Protein AF-A0A9J6GBI9-F1 (afdb_monomer_lite)

Structure (mmCIF, N/CA/C/O backbone):
data_AF-A0A9J6GBI9-F1
#
_entry.id   AF-A0A9J6GBI9-F1
#
loop_
_atom_site.group_PDB
_atom_site.id
_atom_site.type_symbol
_atom_site.label_atom_id
_atom_site.label_alt_id
_atom_site.label_comp_id
_atom_site.label_asym_id
_atom_site.label_entity_id
_atom_site.label_seq_id
_atom_site.pdbx_PDB_ins_code
_atom_site.Cartn_x
_atom_site.Cartn_y
_atom_site.Cartn_z
_atom_site.occupancy
_atom_site.B_iso_or_equiv
_atom_site.auth_seq_id
_atom_site.auth_comp_id
_atom_site.auth_asym_id
_atom_site.auth_atom_id
_atom_site.pdbx_PDB_model_num
ATOM 1 N N . MET A 1 1 ? -0.791 -6.393 19.436 1.00 61.66 1 MET A N 1
ATOM 2 C CA . MET A 1 1 ? 0.212 -6.356 18.342 1.00 61.66 1 MET A CA 1
ATOM 3 C C . MET A 1 1 ? -0.168 -7.239 17.155 1.00 61.66 1 MET A C 1
ATOM 5 O O . MET A 1 1 ? 0.114 -6.850 16.030 1.00 61.66 1 MET A O 1
ATOM 9 N N . GLU A 1 2 ? -0.838 -8.378 17.359 1.00 87.62 2 GLU A N 1
ATOM 10 C CA . GLU A 1 2 ? -1.181 -9.314 16.270 1.00 87.62 2 GLU A CA 1
ATOM 11 C C . GLU A 1 2 ? -2.128 -8.738 15.201 1.00 87.62 2 GLU A C 1
ATOM 13 O O . GLU A 1 2 ? -1.912 -8.984 14.018 1.00 87.62 2 GLU A O 1
ATOM 18 N N . LEU A 1 3 ? -3.114 -7.911 15.580 1.00 91.50 3 LEU A N 1
ATOM 19 C CA . LEU A 1 3 ? -4.039 -7.258 14.635 1.00 91.50 3 LEU A CA 1
ATOM 20 C C . LEU A 1 3 ? -3.307 -6.375 13.613 1.00 91.50 3 LEU A C 1
ATOM 22 O O . LEU A 1 3 ? -3.498 -6.518 12.407 1.00 91.50 3 LEU A O 1
ATOM 26 N N . VAL A 1 4 ? -2.430 -5.491 14.095 1.00 92.00 4 VAL A N 1
ATOM 27 C CA . VAL A 1 4 ? -1.646 -4.582 13.243 1.00 92.00 4 VAL A CA 1
ATOM 28 C C . VAL A 1 4 ? -0.649 -5.367 12.389 1.00 92.00 4 VAL A C 1
ATOM 30 O O . VAL A 1 4 ? -0.467 -5.056 11.215 1.00 92.00 4 VAL A O 1
ATOM 33 N N . TYR A 1 5 ? -0.052 -6.428 12.942 1.00 92.88 5 TYR A N 1
ATOM 34 C CA . TYR A 1 5 ? 0.807 -7.327 12.173 1.00 92.88 5 TYR A CA 1
ATOM 35 C C . TYR A 1 5 ? 0.040 -8.003 11.027 1.00 92.88 5 TYR A C 1
ATOM 37 O O . TYR A 1 5 ? 0.500 -7.970 9.887 1.00 92.88 5 TYR A O 1
ATOM 45 N N . LYS A 1 6 ? -1.149 -8.558 11.297 1.00 94.44 6 LYS A N 1
ATOM 46 C CA . LYS A 1 6 ? -2.004 -9.176 10.272 1.00 94.44 6 LYS A CA 1
ATOM 47 C C . LYS A 1 6 ? -2.382 -8.164 9.191 1.00 94.44 6 LYS A C 1
ATOM 49 O O . LYS A 1 6 ? -2.226 -8.461 8.009 1.00 94.44 6 LYS A O 1
ATOM 54 N N . TRP A 1 7 ? -2.786 -6.954 9.578 1.00 95.25 7 TRP A N 1
ATOM 55 C CA . TRP A 1 7 ? -3.068 -5.867 8.636 1.00 95.25 7 TRP A CA 1
ATOM 56 C C . TRP A 1 7 ? -1.867 -5.547 7.740 1.00 95.25 7 TRP A C 1
ATOM 58 O O . TRP A 1 7 ? -2.014 -5.486 6.518 1.00 95.25 7 TRP A O 1
ATOM 68 N N . PHE A 1 8 ? -0.671 -5.422 8.322 1.00 94.31 8 PHE A N 1
ATOM 69 C CA . PHE A 1 8 ? 0.551 -5.138 7.572 1.00 94.31 8 PHE A CA 1
ATOM 70 C C . PHE A 1 8 ? 0.903 -6.262 6.592 1.00 94.31 8 PHE A C 1
ATOM 72 O O . PHE A 1 8 ? 1.255 -5.997 5.444 1.00 94.31 8 PHE A O 1
ATOM 79 N N . VAL A 1 9 ? 0.779 -7.525 7.014 1.00 94.44 9 VAL A N 1
ATOM 80 C CA . VAL A 1 9 ? 1.030 -8.684 6.145 1.00 94.44 9 VAL A CA 1
ATOM 81 C C . VAL A 1 9 ? 0.089 -8.678 4.943 1.00 94.44 9 VAL A C 1
ATOM 83 O O . VAL A 1 9 ? 0.558 -8.858 3.821 1.00 94.44 9 VAL A O 1
ATOM 86 N N . LEU A 1 10 ? -1.204 -8.413 5.152 1.00 95.19 10 LEU A N 1
ATOM 87 C CA . LEU A 1 10 ? -2.193 -8.381 4.071 1.00 95.19 10 LEU A CA 1
ATOM 88 C C . LEU A 1 10 ? -1.967 -7.228 3.084 1.00 95.19 10 LEU A C 1
ATOM 90 O O . LEU A 1 10 ? -2.249 -7.397 1.900 1.00 95.19 10 LEU A O 1
ATOM 94 N N . HIS A 1 11 ? -1.410 -6.097 3.523 1.00 94.62 11 HIS A N 1
ATOM 95 C CA . HIS A 1 11 ? -1.053 -4.973 2.645 1.00 94.62 11 HIS A CA 1
ATOM 96 C C . HIS A 1 11 ? 0.312 -5.138 1.954 1.00 94.62 11 HIS A C 1
ATOM 98 O O . HIS A 1 11 ? 0.635 -4.371 1.052 1.00 94.62 11 HIS A O 1
ATOM 104 N N . ASN A 1 12 ? 1.110 -6.144 2.328 1.00 94.06 12 ASN A N 1
ATOM 105 C CA . ASN A 1 12 ? 2.479 -6.322 1.837 1.00 94.06 12 ASN A CA 1
ATOM 106 C C . ASN A 1 12 ? 2.725 -7.720 1.238 1.00 94.06 12 ASN A C 1
ATOM 108 O O . ASN A 1 12 ? 3.760 -8.357 1.470 1.00 94.06 12 ASN A O 1
ATOM 112 N N . ILE A 1 13 ? 1.775 -8.218 0.442 1.00 93.75 13 ILE A N 1
ATOM 113 C CA . ILE A 1 13 ? 1.928 -9.480 -0.290 1.00 93.75 13 ILE A CA 1
ATOM 114 C C . ILE A 1 13 ? 2.707 -9.210 -1.579 1.00 93.75 13 ILE A C 1
ATOM 116 O O . ILE A 1 13 ? 2.196 -8.600 -2.518 1.00 93.75 13 ILE A O 1
ATOM 120 N N . ARG A 1 14 ? 3.971 -9.652 -1.604 1.00 88.38 14 ARG A N 1
ATOM 121 C CA . ARG A 1 14 ? 4.952 -9.322 -2.658 1.00 88.38 14 ARG A CA 1
ATOM 122 C C . ARG A 1 14 ? 5.077 -10.355 -3.770 1.00 88.38 14 ARG A C 1
ATOM 124 O O . ARG A 1 14 ? 5.519 -10.017 -4.862 1.00 88.38 14 ARG A O 1
ATOM 131 N N . SER A 1 15 ? 4.764 -11.614 -3.486 1.00 88.44 15 SER A N 1
ATOM 132 C CA . SER A 1 15 ? 5.041 -12.721 -4.400 1.00 88.44 15 SER A CA 1
ATOM 133 C C . SER A 1 15 ? 4.002 -13.822 -4.260 1.00 88.44 15 SER A C 1
ATOM 135 O O . SER A 1 15 ? 3.466 -14.054 -3.177 1.00 88.44 15 SER A O 1
ATOM 137 N N . THR A 1 16 ? 3.768 -14.534 -5.359 1.00 88.00 16 THR A N 1
ATOM 138 C CA . THR A 1 16 ? 2.890 -15.702 -5.408 1.00 88.00 16 THR A CA 1
ATOM 139 C C . THR A 1 16 ? 3.442 -16.890 -4.634 1.00 88.00 16 THR A C 1
ATOM 141 O O . THR A 1 16 ? 2.663 -17.685 -4.124 1.00 88.00 16 THR A O 1
ATOM 144 N N . THR A 1 17 ? 4.761 -16.996 -4.471 1.00 88.00 17 THR A N 1
ATOM 145 C CA . THR A 1 17 ? 5.421 -18.153 -3.844 1.00 88.00 17 THR A CA 1
ATOM 146 C C . THR A 1 17 ? 5.863 -17.909 -2.406 1.00 88.00 17 THR A C 1
ATOM 148 O O . THR A 1 17 ? 6.208 -18.859 -1.707 1.00 88.00 17 THR A O 1
ATOM 151 N N . LEU A 1 18 ? 5.843 -16.659 -1.926 1.00 87.69 18 LEU A N 1
ATOM 152 C CA . LEU A 1 18 ? 6.391 -16.318 -0.609 1.00 87.69 18 LEU A CA 1
ATOM 153 C C . LEU A 1 18 ? 5.713 -17.099 0.522 1.00 87.69 18 LEU A C 1
ATOM 155 O O . LEU A 1 18 ? 6.404 -17.576 1.415 1.00 87.69 18 LEU A O 1
ATOM 159 N N . HIS A 1 19 ? 4.392 -17.278 0.439 1.00 88.88 19 HIS A N 1
ATOM 160 C CA . HIS A 1 19 ? 3.602 -18.029 1.417 1.00 88.88 19 HIS A CA 1
ATOM 161 C C . HIS A 1 19 ? 4.094 -19.476 1.608 1.00 88.88 19 HIS A C 1
ATOM 163 O O . HIS A 1 19 ? 4.064 -19.989 2.726 1.00 88.88 19 HIS A O 1
ATOM 169 N N . TRP A 1 20 ? 4.604 -20.110 0.544 1.00 87.94 20 TRP A N 1
ATOM 170 C CA . TRP A 1 20 ? 5.185 -21.452 0.592 1.00 87.94 20 TRP A CA 1
ATOM 171 C C . TRP A 1 20 ? 6.514 -21.453 1.351 1.00 87.94 20 TRP A C 1
ATOM 173 O O . TRP A 1 20 ? 6.709 -22.231 2.284 1.00 87.94 20 TRP A O 1
ATOM 183 N N . THR A 1 21 ? 7.417 -20.539 0.991 1.00 89.25 21 THR A N 1
ATOM 184 C CA . THR A 1 21 ? 8.756 -20.453 1.589 1.00 89.25 21 THR A CA 1
ATOM 185 C C . THR A 1 21 ? 8.702 -20.038 3.057 1.00 89.25 21 THR A C 1
ATOM 187 O O . THR A 1 21 ? 9.406 -20.613 3.884 1.00 89.25 21 THR A O 1
ATOM 190 N N . SER A 1 22 ? 7.855 -19.063 3.402 1.00 87.94 22 SER A N 1
ATOM 191 C CA . SER A 1 22 ? 7.689 -18.593 4.781 1.00 87.94 22 SER A CA 1
ATOM 192 C C . SER A 1 22 ? 6.728 -19.448 5.609 1.00 87.94 22 SER A C 1
ATOM 194 O O . SER A 1 22 ? 6.590 -19.188 6.800 1.00 87.94 22 SER A O 1
ATOM 196 N N . ARG A 1 23 ? 6.060 -20.441 4.997 1.00 89.06 23 ARG A N 1
ATOM 197 C CA . ARG A 1 23 ? 5.016 -21.282 5.616 1.00 89.06 23 ARG A CA 1
ATOM 198 C C . ARG A 1 23 ? 3.914 -20.462 6.297 1.00 89.06 23 ARG A C 1
ATOM 200 O O . ARG A 1 23 ? 3.420 -20.830 7.358 1.00 89.06 23 ARG A O 1
ATOM 207 N N . ASP A 1 24 ? 3.551 -19.340 5.682 1.00 88.94 24 ASP A N 1
ATOM 208 C CA . ASP A 1 24 ? 2.578 -18.386 6.215 1.00 88.94 24 ASP A CA 1
ATOM 209 C C . ASP A 1 24 ? 1.425 -18.226 5.213 1.00 88.94 24 ASP A C 1
ATOM 211 O O . ASP A 1 24 ? 1.606 -17.558 4.188 1.00 88.94 24 ASP A O 1
ATOM 215 N N . PRO A 1 25 ? 0.244 -18.816 5.478 1.00 89.38 25 PRO A N 1
ATOM 216 C CA . PRO A 1 25 ? -0.887 -18.754 4.559 1.00 89.38 25 PRO A CA 1
ATOM 217 C C . PRO A 1 25 ? -1.442 -17.333 4.391 1.00 89.38 25 PRO A C 1
ATOM 219 O O . PRO A 1 25 ? -2.064 -17.047 3.370 1.00 89.38 25 PRO A O 1
ATOM 222 N N . MET A 1 26 ? -1.195 -16.405 5.327 1.00 88.94 26 MET A N 1
ATOM 223 C CA . MET A 1 26 ? -1.689 -15.026 5.200 1.00 88.94 26 MET A CA 1
ATOM 224 C C . MET A 1 26 ? -0.975 -14.247 4.098 1.00 88.94 26 MET A C 1
ATOM 226 O O . MET A 1 26 ? -1.539 -13.301 3.551 1.00 88.94 26 MET A O 1
ATOM 230 N N . ARG A 1 27 ? 0.235 -14.679 3.727 1.00 92.00 27 ARG A N 1
ATOM 231 C CA . ARG A 1 27 ? 1.037 -14.102 2.638 1.00 92.00 27 ARG A CA 1
ATOM 232 C C . ARG A 1 27 ? 0.642 -14.592 1.248 1.00 92.00 27 ARG A C 1
ATOM 234 O O . ARG A 1 27 ? 1.324 -14.277 0.275 1.00 92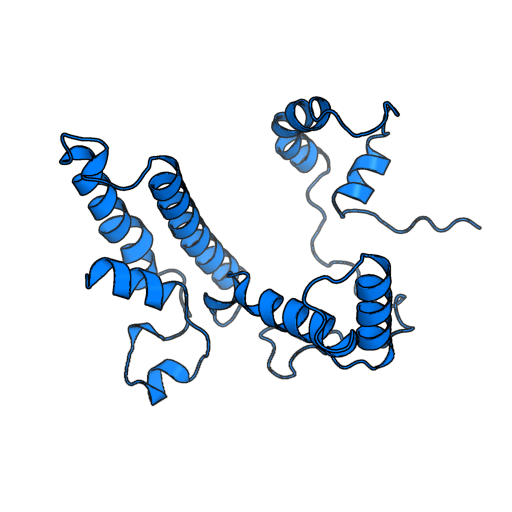.00 27 ARG A O 1
ATOM 241 N N . MET A 1 28 ? -0.403 -15.403 1.141 1.00 93.06 28 MET A N 1
ATOM 242 C CA . MET A 1 28 ? -0.894 -15.888 -0.142 1.00 93.06 28 MET A CA 1
ATOM 243 C C . MET A 1 28 ? -1.508 -14.730 -0.950 1.00 93.06 28 MET A C 1
ATOM 245 O O . MET A 1 28 ? -2.148 -13.865 -0.357 1.00 93.06 28 MET A O 1
ATOM 249 N N . PRO A 1 29 ? -1.368 -14.681 -2.284 1.00 94.19 29 PRO A N 1
ATOM 250 C CA . PRO A 1 29 ? -2.101 -13.713 -3.100 1.00 94.19 29 PRO A CA 1
ATOM 251 C C . PRO A 1 29 ? -3.615 -13.820 -2.917 1.00 94.19 29 PRO A C 1
ATOM 253 O O . PRO A 1 29 ? -4.134 -14.834 -2.444 1.00 94.19 29 PRO A O 1
ATOM 256 N N . PHE A 1 30 ? -4.331 -12.773 -3.306 1.00 94.81 30 PHE A N 1
ATOM 257 C CA . PHE A 1 30 ? -5.786 -12.833 -3.394 1.00 94.81 30 PHE A CA 1
ATOM 258 C C . PHE A 1 30 ? -6.184 -13.404 -4.749 1.00 94.81 30 PHE A C 1
ATOM 260 O O . PHE A 1 30 ? -5.738 -12.887 -5.772 1.00 94.81 30 PHE A O 1
ATOM 267 N N . TYR A 1 31 ? -7.008 -14.451 -4.740 1.00 93.00 31 TYR A N 1
ATOM 268 C CA . TYR A 1 31 ? -7.512 -15.124 -5.945 1.00 93.00 31 TYR A CA 1
ATOM 269 C C . TYR A 1 31 ? -9.036 -15.026 -6.091 1.00 93.00 31 TYR A C 1
ATOM 271 O O . TYR A 1 31 ? -9.559 -15.249 -7.175 1.00 93.00 31 TYR A O 1
ATOM 279 N N . SER A 1 32 ? -9.751 -14.711 -5.007 1.00 93.62 32 SER A N 1
ATOM 280 C CA . SER A 1 32 ? -11.214 -14.646 -4.971 1.00 93.62 32 SER A CA 1
ATOM 281 C C . SER A 1 32 ? -11.687 -13.322 -4.381 1.00 93.62 32 SER A C 1
ATOM 283 O O . SER A 1 32 ? -11.034 -12.753 -3.503 1.00 93.62 32 SER A O 1
ATOM 285 N N . THR A 1 33 ? -12.830 -12.836 -4.864 1.00 93.25 33 THR A N 1
ATOM 286 C CA . THR A 1 33 ? -13.519 -11.655 -4.326 1.00 93.25 33 THR A CA 1
ATOM 287 C C . THR A 1 33 ? -14.097 -11.900 -2.934 1.00 93.25 33 THR A C 1
ATOM 289 O O . THR A 1 33 ? -14.213 -10.952 -2.156 1.00 93.25 33 THR A O 1
ATOM 292 N N . ASP A 1 34 ? -14.401 -13.162 -2.621 1.00 92.50 34 ASP A N 1
ATOM 293 C CA . ASP A 1 34 ? -15.063 -13.603 -1.386 1.00 92.50 34 ASP A CA 1
ATOM 294 C C . ASP A 1 34 ? -14.064 -14.160 -0.359 1.00 92.50 34 ASP A C 1
ATOM 296 O O . ASP A 1 34 ? -14.387 -15.015 0.463 1.00 92.50 34 ASP A O 1
ATOM 300 N N . ASP A 1 35 ? -12.810 -13.714 -0.429 1.00 93.50 35 ASP A N 1
ATOM 301 C CA . ASP A 1 35 ? -11.763 -14.136 0.495 1.00 93.50 35 ASP A CA 1
ATOM 302 C C . ASP A 1 35 ? -12.041 -13.607 1.915 1.00 93.50 35 ASP A C 1
ATOM 304 O O . ASP A 1 35 ? -12.200 -12.401 2.124 1.00 93.50 35 ASP A O 1
ATOM 308 N N . GLU A 1 36 ? -12.053 -14.501 2.909 1.00 94.69 36 GLU A N 1
ATOM 309 C CA . GLU A 1 36 ? -12.293 -14.168 4.321 1.00 94.69 36 GLU A CA 1
ATOM 310 C C . GLU A 1 36 ? -11.349 -13.075 4.839 1.00 94.69 36 GLU A C 1
ATOM 312 O O . GLU A 1 36 ? -11.723 -12.266 5.688 1.00 94.69 36 GLU A O 1
ATOM 317 N N . ARG A 1 37 ? -10.127 -12.995 4.298 1.00 95.19 37 ARG A N 1
ATOM 318 C CA . ARG A 1 37 ? -9.142 -11.974 4.674 1.00 95.19 37 ARG A CA 1
ATOM 319 C C . ARG A 1 37 ? -9.578 -10.568 4.256 1.00 95.19 37 ARG A C 1
ATOM 321 O O . ARG A 1 37 ? -9.206 -9.607 4.925 1.00 95.19 37 ARG A O 1
ATOM 328 N N . LEU A 1 38 ? -10.358 -10.436 3.179 1.00 95.19 38 LEU A N 1
ATOM 329 C CA . LEU A 1 38 ? -10.938 -9.157 2.755 1.00 95.19 38 LEU A CA 1
ATOM 330 C C . LEU A 1 38 ? -12.077 -8.745 3.685 1.00 95.19 38 LEU A C 1
ATOM 332 O O . LEU A 1 38 ? -12.115 -7.599 4.126 1.00 95.19 38 LEU A O 1
ATOM 336 N N . SER A 1 39 ? -12.954 -9.688 4.038 1.00 95.00 39 SER A N 1
ATOM 337 C CA . SER A 1 39 ? -14.027 -9.456 5.012 1.00 95.00 39 SER A CA 1
ATOM 338 C C . SER A 1 39 ? -13.462 -9.051 6.375 1.00 95.00 39 SER A C 1
ATOM 340 O O . SER A 1 39 ? -13.954 -8.107 6.990 1.00 95.00 39 SER A O 1
ATOM 342 N N . TRP A 1 40 ? -12.373 -9.695 6.803 1.00 96.12 40 TRP A N 1
ATOM 343 C CA . TRP A 1 40 ? -11.648 -9.366 8.030 1.00 96.12 40 TRP A CA 1
ATOM 344 C C . TRP A 1 40 ? -11.104 -7.926 8.040 1.00 96.12 40 TRP A C 1
ATOM 346 O O . TRP A 1 40 ? -11.194 -7.237 9.054 1.00 96.12 40 TRP A O 1
ATOM 356 N N . LEU A 1 41 ? -10.546 -7.455 6.916 1.00 95.56 41 LEU A N 1
ATOM 357 C CA . LEU A 1 41 ? -10.049 -6.079 6.784 1.00 95.56 41 LEU A CA 1
ATOM 358 C C . LEU A 1 41 ? -11.176 -5.044 6.862 1.00 95.56 41 LEU A C 1
ATOM 360 O O . LEU A 1 41 ? -10.985 -3.988 7.454 1.00 95.56 41 LEU A O 1
ATOM 364 N N . GLU A 1 42 ? -12.319 -5.333 6.244 1.00 93.44 42 GLU A N 1
ATOM 365 C CA . GLU A 1 42 ? -13.453 -4.408 6.153 1.00 93.44 42 GLU A CA 1
ATOM 366 C C . GLU A 1 42 ? -14.255 -4.321 7.456 1.00 93.44 42 GLU A C 1
ATOM 368 O O . GLU A 1 42 ? -14.730 -3.244 7.808 1.00 93.44 42 GLU A O 1
ATOM 373 N N . THR A 1 43 ? -14.387 -5.437 8.173 1.00 93.00 43 THR A N 1
ATOM 374 C CA . THR A 1 43 ? -15.218 -5.529 9.381 1.00 93.00 43 THR A CA 1
ATOM 375 C C . THR A 1 43 ? -14.353 -5.544 10.636 1.00 93.00 43 THR A C 1
ATOM 377 O O . THR A 1 43 ? -14.107 -4.497 11.228 1.00 93.00 43 THR A O 1
ATOM 380 N N . GLU A 1 44 ? -13.803 -6.704 10.999 1.00 94.50 44 GLU A N 1
ATOM 381 C CA . GLU A 1 44 ? -13.097 -6.927 12.264 1.00 94.50 44 GLU A CA 1
ATOM 382 C C . GLU A 1 44 ? -11.985 -5.908 12.544 1.00 94.50 44 GLU A C 1
ATOM 384 O O . GLU A 1 44 ? -11.873 -5.398 13.660 1.00 94.50 44 GLU A O 1
ATOM 389 N N . PHE A 1 45 ? -11.154 -5.596 11.546 1.00 95.31 45 PHE A N 1
ATOM 390 C CA . PHE A 1 45 ? -10.039 -4.671 11.733 1.00 95.31 45 PHE A CA 1
ATOM 391 C C . PHE A 1 45 ? -10.503 -3.224 11.953 1.00 95.31 45 PHE A C 1
ATOM 393 O O . PHE A 1 45 ? -10.021 -2.554 12.869 1.00 95.31 45 PHE A O 1
ATOM 400 N N . LEU A 1 46 ? -11.431 -2.730 11.130 1.00 95.06 46 LEU A N 1
ATOM 401 C CA . LEU A 1 46 ? -11.918 -1.354 11.241 1.00 95.06 46 LEU A CA 1
ATOM 402 C C . LEU A 1 46 ? -12.813 -1.166 12.468 1.00 95.06 46 LEU A C 1
ATOM 404 O O . LEU A 1 46 ? -12.688 -0.149 13.151 1.00 95.06 46 LEU A O 1
ATOM 408 N N . ASP A 1 47 ? -13.642 -2.156 12.797 1.00 95.44 47 ASP A N 1
ATOM 409 C CA . ASP A 1 47 ? -14.480 -2.138 13.995 1.00 95.44 47 ASP A CA 1
ATOM 410 C C . ASP A 1 47 ? -13.634 -2.130 15.271 1.00 95.44 47 ASP A C 1
ATOM 412 O O . ASP A 1 47 ? -13.958 -1.406 16.212 1.00 95.44 47 ASP A O 1
ATOM 416 N N . TYR A 1 48 ? -12.504 -2.847 15.290 1.00 94.56 48 TYR A N 1
ATOM 417 C CA . TYR A 1 48 ? -11.552 -2.781 16.399 1.00 94.56 48 TYR A CA 1
ATOM 418 C C . TYR A 1 48 ? -11.019 -1.359 16.617 1.00 94.56 48 TYR A C 1
ATOM 420 O O . TYR A 1 48 ? -11.046 -0.852 17.739 1.00 94.56 48 TYR A O 1
ATOM 428 N N . PHE A 1 49 ? -10.551 -0.692 15.556 1.00 93.81 49 PHE A N 1
ATOM 429 C CA . PHE A 1 49 ? -10.025 0.671 15.677 1.00 93.81 49 PHE A CA 1
ATOM 430 C C . PHE A 1 49 ? -11.112 1.690 16.018 1.00 93.81 49 PHE A C 1
ATOM 432 O O . PHE A 1 49 ? -10.840 2.642 16.746 1.00 93.81 49 PHE A O 1
ATOM 439 N N . LYS A 1 50 ? -12.344 1.476 15.548 1.00 94.19 50 LYS A N 1
ATOM 440 C CA . LYS A 1 50 ? -13.497 2.293 15.926 1.00 94.19 50 LYS A CA 1
ATOM 441 C C . LYS A 1 50 ? -13.837 2.132 17.409 1.00 94.19 50 LYS A C 1
ATOM 443 O O . LYS A 1 50 ? -13.943 3.127 18.112 1.00 94.19 50 LYS A O 1
ATOM 448 N N . ALA A 1 51 ? -13.928 0.898 17.903 1.00 93.94 51 ALA A N 1
ATOM 449 C CA . ALA A 1 51 ? -14.186 0.631 19.316 1.00 93.94 51 ALA A CA 1
ATOM 450 C C . ALA A 1 51 ? -13.070 1.181 20.218 1.00 93.94 51 ALA A C 1
ATOM 452 O O . ALA A 1 51 ? -13.349 1.716 21.287 1.00 93.94 51 ALA A O 1
ATOM 453 N N . TRP A 1 52 ? -11.809 1.092 19.780 1.00 92.69 52 TRP A N 1
ATOM 454 C CA . TRP A 1 52 ? -10.688 1.687 20.505 1.00 92.69 52 TRP A CA 1
ATOM 455 C C . TRP A 1 52 ? -10.779 3.218 20.532 1.00 92.69 52 TRP A C 1
ATOM 457 O O . TRP A 1 52 ? -10.607 3.810 21.596 1.00 92.69 52 TRP A O 1
ATOM 467 N N . ARG A 1 53 ? -11.126 3.858 19.409 1.00 91.44 53 ARG A N 1
ATOM 468 C CA . ARG A 1 53 ? -11.381 5.304 19.363 1.00 91.44 53 ARG A CA 1
ATOM 469 C C . ARG A 1 53 ? -12.482 5.714 20.340 1.00 91.44 53 ARG A C 1
ATOM 471 O O . ARG A 1 53 ? -12.302 6.683 21.067 1.00 91.44 53 ARG A O 1
ATOM 478 N N . ASP A 1 54 ? -13.593 4.981 20.357 1.00 91.69 54 ASP A N 1
ATOM 479 C CA . ASP A 1 54 ? -14.757 5.289 21.194 1.00 91.69 54 ASP A CA 1
ATOM 480 C C . ASP A 1 54 ? -14.484 5.049 22.694 1.00 91.69 54 ASP A C 1
ATOM 482 O O . ASP A 1 54 ? -15.109 5.677 23.547 1.00 91.69 54 ASP A O 1
ATOM 486 N N . ALA A 1 55 ? -13.549 4.151 23.024 1.00 92.38 55 ALA A N 1
ATOM 487 C CA . ALA A 1 55 ? -13.133 3.860 24.396 1.00 92.38 55 ALA A CA 1
ATOM 488 C C . ALA A 1 55 ? -12.030 4.797 24.926 1.00 92.38 55 ALA A C 1
ATOM 490 O O . ALA A 1 55 ? -11.844 4.888 26.141 1.00 92.38 55 ALA A O 1
ATOM 491 N N . ALA A 1 56 ? -11.284 5.465 24.042 1.00 90.19 56 ALA A N 1
ATOM 492 C CA . ALA A 1 56 ? -10.234 6.400 24.427 1.00 90.19 56 ALA A CA 1
ATOM 493 C C . ALA A 1 56 ? -10.851 7.669 25.033 1.00 90.19 56 ALA A C 1
ATOM 495 O O . ALA A 1 56 ? -11.693 8.321 24.415 1.00 90.19 56 ALA A O 1
ATOM 496 N N . SER A 1 57 ? -10.437 8.021 26.252 1.00 80.69 57 SER A N 1
ATOM 497 C CA . SER A 1 57 ? -10.957 9.206 26.947 1.00 80.69 57 SER A CA 1
ATOM 498 C C . SER A 1 57 ? -10.159 10.454 26.575 1.00 80.69 57 SER A C 1
ATOM 500 O O . SER A 1 57 ? -10.731 11.533 26.419 1.00 80.69 57 SER A O 1
ATOM 502 N N . ASP A 1 58 ? -8.851 10.286 26.363 1.00 83.56 58 ASP A N 1
ATOM 503 C CA . ASP A 1 58 ? -7.941 11.349 25.954 1.00 83.56 58 ASP A CA 1
ATOM 504 C C . ASP A 1 58 ? -7.424 11.164 24.521 1.00 83.56 58 ASP A C 1
ATOM 506 O O . ASP A 1 58 ? -7.134 10.063 24.054 1.00 83.56 58 ASP A O 1
ATOM 510 N N . LYS A 1 59 ? -7.195 12.284 23.822 1.00 75.12 59 LYS A N 1
ATOM 511 C CA . LYS A 1 59 ? -6.657 12.290 22.445 1.00 75.12 59 LYS A CA 1
ATOM 512 C C . LYS A 1 59 ? -5.261 11.669 22.313 1.00 75.12 59 LYS A C 1
ATOM 514 O O . LYS A 1 59 ? -4.858 11.341 21.205 1.00 75.12 59 LYS A O 1
ATOM 519 N N . LEU A 1 60 ? -4.514 11.557 23.411 1.00 81.88 60 LEU A N 1
ATOM 520 C CA . LEU A 1 60 ? -3.172 10.963 23.435 1.00 81.88 60 LEU A CA 1
ATOM 521 C C . LEU A 1 60 ? -3.199 9.436 23.600 1.00 81.88 60 LEU A C 1
ATOM 523 O O . LEU A 1 60 ? -2.177 8.787 23.396 1.00 81.88 60 LEU A O 1
ATOM 527 N N . GLU A 1 61 ? -4.347 8.862 23.963 1.00 84.94 61 GLU A N 1
ATOM 528 C CA . GLU A 1 61 ? -4.523 7.418 24.164 1.00 84.94 61 GLU A CA 1
ATOM 529 C C . GLU A 1 61 ? -4.840 6.676 22.855 1.00 84.94 61 GLU A C 1
ATOM 531 O O . GLU A 1 61 ? -4.899 5.443 22.828 1.00 84.94 61 GLU A O 1
ATOM 536 N N . PHE A 1 62 ? -5.027 7.423 21.761 1.00 91.88 62 PHE A N 1
ATOM 537 C CA . PHE A 1 62 ? -5.368 6.912 20.440 1.00 91.88 62 PHE A CA 1
ATOM 538 C C . PHE A 1 62 ? -4.505 7.544 19.335 1.00 91.88 62 PHE A C 1
ATOM 540 O O . PHE A 1 62 ? -3.718 8.464 19.562 1.00 91.88 62 PHE A O 1
ATOM 547 N N . LEU A 1 63 ? -4.644 7.020 18.116 1.00 90.00 63 LEU A N 1
ATOM 548 C CA . LEU A 1 63 ? -4.063 7.596 16.907 1.00 90.00 63 LEU A CA 1
ATOM 549 C C . LEU A 1 63 ? -4.557 9.033 16.686 1.00 90.00 63 LEU A C 1
ATOM 551 O O . LEU A 1 63 ? -5.675 9.386 17.065 1.00 90.00 63 LEU A O 1
ATOM 555 N N . THR A 1 64 ? -3.755 9.848 15.995 1.00 92.69 64 THR A N 1
ATOM 556 C CA . THR A 1 64 ? -4.240 11.153 15.526 1.00 92.69 64 THR A CA 1
ATOM 557 C C . THR A 1 64 ? -5.389 10.964 14.537 1.00 92.69 64 THR A C 1
ATOM 559 O O . THR A 1 64 ? -5.465 9.935 13.855 1.00 92.69 64 THR A O 1
ATOM 562 N N . GLU A 1 65 ? -6.265 11.964 14.427 1.00 91.06 65 GLU A N 1
ATOM 563 C CA . GLU A 1 65 ? -7.415 11.907 13.516 1.00 91.06 65 GLU A CA 1
ATOM 564 C C . GLU A 1 65 ? -6.963 11.652 12.072 1.00 91.06 65 GLU A C 1
ATOM 566 O O . GLU A 1 65 ? -7.536 10.818 11.377 1.00 91.06 65 GLU A O 1
ATOM 571 N N . GLU A 1 66 ? -5.873 12.294 11.646 1.00 94.56 66 GLU A N 1
ATOM 572 C CA . GLU A 1 66 ? -5.304 12.131 10.309 1.00 94.56 66 GLU A CA 1
ATOM 573 C C . GLU A 1 66 ? -4.825 10.696 10.079 1.00 94.56 66 GLU A C 1
ATOM 575 O O . GLU A 1 66 ? -5.054 10.123 9.014 1.00 94.56 66 GLU A O 1
ATOM 580 N N . THR A 1 67 ? -4.180 10.099 11.084 1.00 94.44 67 THR A N 1
ATOM 581 C CA . THR A 1 67 ? -3.641 8.738 10.990 1.00 94.44 67 THR A CA 1
ATOM 582 C C . THR A 1 67 ? -4.765 7.704 10.972 1.00 94.44 67 THR A C 1
ATOM 584 O O . THR A 1 67 ? -4.714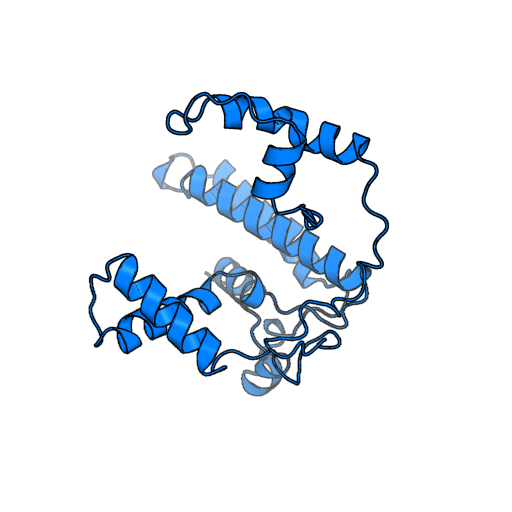 6.753 10.192 1.00 94.44 67 THR A O 1
ATOM 587 N N . TYR A 1 68 ? -5.799 7.892 11.796 1.00 94.62 68 TYR A N 1
ATOM 588 C CA . TYR A 1 68 ? -6.974 7.023 11.819 1.00 94.62 68 TYR A CA 1
ATOM 589 C C . TYR A 1 68 ? -7.756 7.082 10.500 1.00 94.62 68 TYR A C 1
ATOM 591 O O . TYR A 1 68 ? -8.081 6.042 9.922 1.00 94.62 68 TYR A O 1
ATOM 599 N N . GLU A 1 69 ? -8.002 8.284 9.978 1.00 95.81 69 GLU A N 1
ATOM 600 C CA . GLU A 1 69 ? -8.679 8.463 8.695 1.00 95.81 69 GLU A CA 1
ATOM 601 C C . GLU A 1 69 ? -7.864 7.868 7.540 1.00 95.81 69 GLU A C 1
ATOM 603 O O . GLU A 1 69 ? -8.410 7.133 6.713 1.00 95.81 69 GLU A O 1
ATOM 608 N N . ALA A 1 70 ? -6.545 8.089 7.517 1.00 95.81 70 ALA A N 1
ATOM 609 C CA . ALA A 1 70 ? -5.659 7.484 6.527 1.00 95.81 70 ALA A CA 1
ATOM 610 C C . ALA A 1 70 ? -5.680 5.949 6.595 1.00 95.81 70 ALA A C 1
ATOM 612 O O . ALA A 1 70 ? -5.749 5.291 5.553 1.00 95.81 70 ALA A O 1
ATOM 613 N N . LEU A 1 71 ? -5.678 5.367 7.799 1.00 95.25 71 LEU A N 1
ATOM 614 C CA . LEU A 1 71 ? -5.772 3.921 8.001 1.00 95.25 71 LEU A CA 1
ATOM 615 C C . LEU A 1 71 ? -7.094 3.368 7.450 1.00 95.25 71 LEU A C 1
ATOM 617 O O . LEU A 1 71 ? -7.088 2.377 6.710 1.00 95.25 71 LEU A O 1
ATOM 621 N N . ARG A 1 72 ? -8.220 4.022 7.764 1.00 96.12 72 ARG A N 1
ATOM 622 C CA . ARG A 1 72 ? -9.550 3.618 7.288 1.00 96.12 72 ARG A CA 1
ATOM 623 C C . ARG A 1 72 ? -9.644 3.689 5.767 1.00 96.12 72 ARG A C 1
ATOM 625 O O . ARG A 1 72 ? -10.044 2.713 5.134 1.00 96.12 72 ARG A O 1
ATOM 632 N N . VAL A 1 73 ? -9.242 4.815 5.176 1.00 96.38 73 VAL A N 1
ATOM 633 C CA . VAL A 1 73 ? -9.281 5.023 3.721 1.00 96.38 73 VAL A CA 1
ATOM 634 C C . VAL A 1 73 ? -8.369 4.033 3.001 1.00 96.38 73 VAL A C 1
ATOM 636 O O . VAL A 1 73 ? -8.798 3.436 2.015 1.00 96.38 73 VAL A O 1
ATOM 639 N N . THR A 1 74 ? -7.152 3.804 3.501 1.00 96.06 74 THR A N 1
ATOM 640 C CA . THR A 1 74 ? -6.199 2.851 2.904 1.00 96.06 74 THR A CA 1
ATOM 641 C C . THR A 1 74 ? -6.755 1.431 2.917 1.00 96.06 74 THR A C 1
ATOM 643 O O . THR A 1 74 ? -6.727 0.746 1.894 1.00 96.06 74 THR A O 1
ATOM 646 N N . THR A 1 75 ? -7.318 1.008 4.050 1.00 96.62 75 THR A N 1
ATOM 647 C CA . THR A 1 75 ? -7.878 -0.339 4.210 1.00 96.62 75 THR A CA 1
ATOM 648 C C . THR A 1 75 ? -9.071 -0.551 3.279 1.00 96.62 75 THR A C 1
ATOM 650 O O . THR A 1 75 ? -9.081 -1.499 2.493 1.00 96.62 75 THR A O 1
ATOM 653 N N . MET A 1 76 ? -10.039 0.373 3.290 1.00 96.38 76 MET A N 1
ATOM 654 C CA . MET A 1 76 ? -11.221 0.295 2.424 1.00 96.38 76 MET A CA 1
ATOM 655 C C . MET A 1 76 ? -10.850 0.332 0.941 1.00 96.38 76 MET A C 1
ATOM 657 O O . MET A 1 76 ? -11.335 -0.482 0.157 1.00 96.38 76 MET A O 1
ATOM 661 N N . SER A 1 77 ? -9.954 1.241 0.548 1.00 96.56 77 SER A N 1
ATOM 662 C CA . SER A 1 77 ? -9.520 1.371 -0.847 1.00 96.56 77 SER A CA 1
ATOM 663 C C . SER A 1 77 ? -8.805 0.111 -1.328 1.00 96.56 77 SER A C 1
ATOM 665 O O . SER A 1 77 ? -9.037 -0.329 -2.450 1.00 96.56 77 SER A O 1
ATOM 667 N N . THR A 1 78 ? -7.991 -0.511 -0.472 1.00 95.94 78 THR A N 1
ATOM 668 C CA . THR A 1 78 ? -7.307 -1.772 -0.783 1.00 95.94 78 THR A CA 1
ATOM 669 C C . THR A 1 78 ? -8.311 -2.889 -1.055 1.00 95.94 78 THR A C 1
ATOM 671 O O . THR A 1 78 ? -8.217 -3.551 -2.088 1.00 95.94 78 THR A O 1
ATOM 674 N N . VAL A 1 79 ? -9.311 -3.066 -0.185 1.00 96.62 79 VAL A N 1
ATOM 675 C CA . VAL A 1 79 ? -10.358 -4.088 -0.361 1.00 96.62 79 VAL A CA 1
ATOM 676 C C . VAL A 1 79 ? -11.143 -3.860 -1.656 1.00 96.62 79 VAL A C 1
ATOM 678 O O . VAL A 1 79 ? -11.314 -4.789 -2.448 1.00 96.62 79 VAL A O 1
ATOM 681 N N . LEU A 1 80 ? -11.576 -2.621 -1.908 1.00 96.00 80 LEU A N 1
ATOM 682 C CA . LEU A 1 80 ? -12.323 -2.266 -3.116 1.00 96.00 80 LEU A CA 1
ATOM 683 C C . LEU A 1 80 ? -11.498 -2.491 -4.389 1.00 96.00 80 LEU A C 1
ATOM 685 O O . LEU A 1 80 ? -12.005 -3.082 -5.343 1.00 96.00 80 LEU A O 1
ATOM 689 N N . CYS A 1 81 ? -10.223 -2.092 -4.395 1.00 95.88 81 CYS A N 1
ATOM 690 C CA . CYS A 1 81 ? -9.317 -2.329 -5.518 1.00 95.88 81 CYS A CA 1
ATOM 691 C C . CYS A 1 81 ? -9.122 -3.821 -5.790 1.00 95.88 81 CYS A C 1
ATOM 693 O O . CYS A 1 81 ? -9.192 -4.235 -6.943 1.00 95.88 81 CYS A O 1
ATOM 695 N N . ILE A 1 82 ? -8.908 -4.644 -4.757 1.00 95.81 82 ILE A N 1
ATOM 696 C CA . ILE A 1 82 ? -8.734 -6.094 -4.934 1.00 95.81 82 ILE A CA 1
ATOM 697 C C . ILE A 1 82 ? -9.987 -6.703 -5.564 1.00 95.81 82 ILE A C 1
ATOM 699 O O . ILE A 1 82 ? -9.882 -7.396 -6.576 1.00 95.81 82 ILE A O 1
ATOM 703 N N . ARG A 1 83 ? -11.173 -6.405 -5.016 1.00 96.12 83 ARG A N 1
ATOM 704 C CA . ARG A 1 83 ? -12.444 -6.909 -5.557 1.00 96.12 83 ARG A CA 1
ATOM 705 C C . ARG A 1 83 ? -12.656 -6.468 -7.005 1.00 96.12 83 ARG A C 1
ATOM 707 O O . ARG A 1 83 ? -13.056 -7.282 -7.830 1.00 96.12 83 ARG A O 1
ATOM 714 N N . HIS A 1 84 ? -12.354 -5.209 -7.319 1.00 95.69 84 HIS A N 1
ATOM 715 C CA . HIS A 1 84 ? -12.484 -4.671 -8.670 1.00 95.69 84 HIS A CA 1
ATOM 716 C C . HIS A 1 84 ? -11.515 -5.317 -9.671 1.00 95.69 84 HIS A C 1
ATOM 718 O O . HIS A 1 84 ? -11.913 -5.647 -10.785 1.00 95.69 84 HIS A O 1
ATOM 724 N N . LEU A 1 85 ? -10.252 -5.527 -9.294 1.00 94.19 85 LEU A N 1
ATOM 725 C CA . LEU A 1 85 ? -9.267 -6.168 -10.170 1.00 94.19 85 LEU A CA 1
ATOM 726 C C . LEU A 1 85 ? -9.631 -7.633 -10.428 1.00 94.19 85 LEU A C 1
ATOM 728 O O . LEU A 1 85 ? -9.619 -8.075 -11.573 1.00 94.19 85 LEU A O 1
ATOM 732 N N . LEU A 1 86 ? -10.025 -8.376 -9.393 1.00 94.19 86 LEU A N 1
ATOM 733 C CA . LEU A 1 86 ? -10.436 -9.772 -9.554 1.00 94.19 86 LEU A CA 1
ATOM 734 C C . LEU A 1 86 ? -11.703 -9.901 -10.413 1.00 94.19 86 LEU A C 1
ATOM 736 O O . LEU A 1 86 ? -11.758 -10.762 -11.288 1.00 94.19 86 LEU A O 1
ATOM 740 N N . SER A 1 87 ? -12.688 -9.010 -10.248 1.00 93.00 87 SER A N 1
ATOM 741 C CA . SER A 1 87 ? -13.887 -9.005 -11.100 1.00 93.00 87 SER A CA 1
ATOM 742 C C . SER A 1 87 ? -13.613 -8.558 -12.540 1.00 93.00 87 SER A C 1
ATOM 744 O O . SER A 1 87 ? -14.329 -8.962 -13.453 1.00 93.00 87 SER A O 1
ATOM 746 N N . SER A 1 88 ? -12.549 -7.781 -12.762 1.00 91.50 88 SER A N 1
ATOM 747 C CA . SER A 1 88 ? -12.101 -7.338 -14.090 1.00 91.50 88 SER A CA 1
ATOM 748 C C . SER A 1 88 ? -11.296 -8.400 -14.856 1.00 91.50 88 SER A C 1
ATOM 750 O O . SER A 1 88 ? -10.835 -8.126 -15.962 1.00 91.50 88 SER A O 1
ATOM 752 N N . GLY A 1 89 ? -11.122 -9.603 -14.295 1.00 87.12 89 GLY A N 1
ATOM 753 C CA . GLY A 1 89 ? -10.481 -10.740 -14.965 1.00 87.12 89 GLY A CA 1
ATOM 754 C C . GLY A 1 89 ? -9.002 -10.952 -14.633 1.00 87.12 89 GLY A C 1
ATOM 755 O O . GLY A 1 89 ? -8.352 -11.767 -15.284 1.00 87.12 89 GLY A O 1
ATOM 756 N N . PHE A 1 90 ? -8.451 -10.262 -13.628 1.00 89.19 90 PHE A N 1
ATOM 757 C CA . PHE A 1 90 ? -7.096 -10.546 -13.148 1.00 89.19 90 PHE A CA 1
ATOM 758 C C . PHE A 1 90 ? -7.070 -11.875 -12.379 1.00 89.19 90 PHE A C 1
ATOM 760 O O . PHE A 1 90 ? -7.897 -12.102 -11.500 1.00 89.19 90 PHE A O 1
ATOM 767 N N . HIS A 1 91 ? -6.084 -12.736 -12.655 1.00 89.50 91 HIS A N 1
ATOM 768 C CA . HIS A 1 91 ? -5.991 -14.060 -12.019 1.00 89.50 91 HIS A CA 1
ATOM 769 C C . HIS A 1 91 ? -5.678 -14.007 -10.520 1.00 89.50 91 HIS A C 1
ATOM 771 O O . HIS A 1 91 ? -6.065 -14.896 -9.768 1.00 89.50 91 HIS A O 1
ATOM 777 N N . PHE A 1 92 ? -4.929 -12.993 -10.098 1.00 92.88 92 PHE A N 1
ATOM 778 C CA . PHE A 1 92 ? -4.536 -12.778 -8.712 1.00 92.88 92 PHE A CA 1
ATOM 779 C C . PHE A 1 92 ? -4.160 -11.316 -8.475 1.00 92.88 92 PHE A C 1
ATOM 781 O O . PHE A 1 92 ? -3.831 -10.591 -9.417 1.00 92.88 92 PHE A O 1
ATOM 788 N N . VAL A 1 93 ? -4.143 -10.895 -7.210 1.00 93.88 93 VAL A N 1
ATOM 789 C CA . VAL A 1 93 ? -3.715 -9.549 -6.803 1.00 93.88 93 VAL A CA 1
ATOM 790 C C . VAL A 1 93 ? -2.615 -9.623 -5.742 1.00 93.88 93 VAL A C 1
ATOM 792 O O . VAL A 1 93 ? -2.714 -10.372 -4.767 1.00 93.88 93 VAL A O 1
ATOM 795 N N . LEU A 1 94 ? -1.562 -8.823 -5.943 1.00 94.12 94 LEU A N 1
ATOM 796 C CA . LEU A 1 94 ? -0.445 -8.627 -5.015 1.00 94.12 94 LEU A CA 1
ATOM 797 C C . LEU A 1 94 ? -0.531 -7.224 -4.412 1.00 94.12 94 LEU A C 1
ATOM 799 O O . LEU A 1 94 ? -0.326 -6.230 -5.109 1.00 94.12 94 LEU A O 1
ATOM 803 N N . THR A 1 95 ? -0.815 -7.136 -3.118 1.00 93.88 95 THR A N 1
ATOM 804 C CA . THR A 1 95 ? -1.069 -5.859 -2.432 1.00 93.88 95 THR A CA 1
ATOM 805 C C . THR A 1 95 ? 0.169 -4.995 -2.255 1.00 93.88 95 THR A C 1
ATOM 807 O O . THR A 1 95 ? 0.051 -3.773 -2.238 1.00 93.88 95 THR A O 1
ATOM 810 N N . ALA A 1 96 ? 1.368 -5.585 -2.245 1.00 91.38 96 ALA A N 1
ATOM 811 C CA . ALA A 1 96 ? 2.602 -4.808 -2.152 1.00 91.38 96 ALA A CA 1
ATOM 812 C C . ALA A 1 96 ? 2.813 -3.855 -3.344 1.00 91.38 96 ALA A C 1
ATOM 814 O O . ALA A 1 96 ? 3.602 -2.923 -3.248 1.00 91.38 96 ALA A O 1
ATOM 815 N N . LYS A 1 97 ? 2.110 -4.069 -4.467 1.00 89.50 97 LYS A N 1
ATOM 816 C CA . LYS A 1 97 ? 2.167 -3.191 -5.645 1.00 89.50 97 LYS A CA 1
ATOM 817 C C . LYS A 1 97 ? 1.296 -1.936 -5.524 1.00 89.50 97 LYS A C 1
ATOM 819 O O . LYS A 1 97 ? 1.370 -1.084 -6.401 1.00 89.50 97 LYS A O 1
ATOM 824 N N . PHE A 1 98 ? 0.494 -1.809 -4.466 1.00 91.25 98 PHE A N 1
ATOM 825 C CA . PHE A 1 98 ? -0.251 -0.579 -4.171 1.00 91.25 98 PHE A CA 1
ATOM 826 C C . PHE A 1 98 ? 0.582 0.448 -3.397 1.00 91.25 98 PHE A C 1
ATOM 828 O O . PHE A 1 98 ? 0.247 1.630 -3.402 1.00 91.25 98 PHE A O 1
ATOM 835 N N . ALA A 1 99 ? 1.664 0.011 -2.748 1.00 87.38 99 ALA A N 1
ATOM 836 C CA . ALA A 1 99 ? 2.584 0.895 -2.048 1.00 87.38 99 ALA A CA 1
ATOM 837 C C . ALA A 1 99 ? 3.549 1.592 -3.020 1.00 87.38 99 ALA A C 1
ATOM 839 O O . ALA A 1 99 ? 3.852 1.092 -4.106 1.00 87.38 99 ALA A O 1
ATOM 840 N N . SER A 1 100 ? 4.084 2.737 -2.597 1.00 86.50 100 SER A N 1
ATOM 841 C CA . SER A 1 100 ? 5.101 3.487 -3.340 1.00 86.50 100 SER A CA 1
ATOM 842 C C . SER A 1 100 ? 6.521 2.928 -3.192 1.00 86.50 100 SER A C 1
ATOM 844 O O . SER A 1 100 ? 7.441 3.492 -3.781 1.00 86.50 100 SER A O 1
ATOM 846 N N . ASP A 1 101 ? 6.710 1.832 -2.447 1.00 87.25 101 ASP A N 1
ATOM 847 C CA . ASP A 1 101 ? 8.016 1.212 -2.172 1.00 87.25 101 ASP A CA 1
ATOM 848 C C . ASP A 1 101 ? 8.831 0.974 -3.450 1.00 87.25 101 ASP A C 1
ATOM 850 O O . ASP A 1 101 ? 10.030 1.217 -3.476 1.00 87.25 101 ASP A O 1
ATOM 854 N N . GLU A 1 102 ? 8.192 0.548 -4.543 1.00 82.00 102 GLU A N 1
ATOM 855 C CA . GLU A 1 102 ? 8.871 0.254 -5.816 1.00 82.00 102 GLU A CA 1
ATOM 856 C C . GLU A 1 102 ? 9.434 1.510 -6.513 1.00 82.00 102 GLU A C 1
ATOM 858 O O . GLU A 1 102 ? 10.304 1.409 -7.380 1.00 82.00 102 GLU A O 1
ATOM 863 N N . VAL A 1 103 ? 8.983 2.708 -6.126 1.00 87.06 103 VAL A N 1
ATOM 864 C CA . VAL A 1 103 ? 9.506 3.984 -6.637 1.00 87.06 103 VAL A CA 1
ATOM 865 C C . VAL A 1 103 ? 10.780 4.401 -5.886 1.00 87.06 103 VAL A C 1
ATOM 867 O O . VAL A 1 103 ? 11.628 5.106 -6.435 1.00 87.06 103 VAL A O 1
ATOM 870 N N . GLU A 1 104 ? 10.991 3.934 -4.654 1.00 87.25 104 GLU A N 1
ATOM 871 C CA . GLU A 1 104 ? 12.185 4.283 -3.874 1.00 87.25 104 GLU A CA 1
ATOM 872 C C . GLU A 1 104 ? 13.502 3.760 -4.482 1.00 87.25 104 GLU A C 1
ATOM 874 O O . GLU A 1 104 ? 14.477 4.526 -4.532 1.00 87.25 104 GLU A O 1
ATOM 879 N N . PRO A 1 105 ? 13.571 2.521 -5.020 1.00 88.00 105 PRO A N 1
ATOM 880 C CA . PRO A 1 105 ? 14.711 2.061 -5.801 1.00 88.00 105 PRO A CA 1
ATOM 881 C C . PRO A 1 105 ? 15.020 2.967 -6.989 1.00 88.00 105 PRO A C 1
ATOM 883 O O . PRO A 1 105 ? 16.191 3.257 -7.216 1.00 88.00 105 PRO A O 1
ATOM 886 N N . LEU A 1 106 ? 14.005 3.484 -7.694 1.00 88.06 106 LEU A N 1
ATOM 887 C CA . LEU A 1 106 ? 14.211 4.424 -8.800 1.00 88.06 106 LEU A CA 1
ATOM 888 C C . LEU A 1 106 ? 14.909 5.699 -8.312 1.00 88.06 106 LEU A C 1
ATOM 890 O O . LEU A 1 106 ? 15.881 6.142 -8.925 1.00 88.06 106 LEU A O 1
ATOM 894 N N . PHE A 1 107 ? 14.480 6.262 -7.179 1.00 88.69 107 PHE A N 1
ATOM 895 C CA . PHE A 1 107 ? 15.159 7.414 -6.580 1.00 88.69 107 PHE A CA 1
ATOM 896 C C . PHE A 1 107 ? 16.602 7.091 -6.183 1.00 88.69 107 PHE A C 1
ATOM 898 O O . PHE A 1 107 ? 17.498 7.916 -6.370 1.00 88.69 107 PHE A O 1
ATOM 905 N N . SER A 1 108 ? 16.857 5.881 -5.681 1.00 88.38 108 SER A N 1
ATOM 906 C CA . SER A 1 108 ? 18.215 5.413 -5.395 1.00 88.38 108 SER A CA 1
ATOM 907 C C . SER A 1 108 ? 19.067 5.325 -6.662 1.00 88.38 108 SER A C 1
ATOM 909 O O . SER A 1 108 ? 20.175 5.858 -6.689 1.00 88.38 108 SER A O 1
ATOM 911 N N . THR A 1 109 ? 18.541 4.742 -7.741 1.00 88.25 109 THR A N 1
ATOM 912 C CA . THR A 1 109 ? 19.222 4.655 -9.038 1.00 88.25 109 THR A CA 1
ATOM 913 C C . THR A 1 109 ? 19.534 6.038 -9.601 1.00 88.25 109 THR A C 1
ATOM 915 O O . THR A 1 109 ? 20.654 6.271 -10.050 1.00 88.25 109 THR A O 1
ATOM 918 N N . ILE A 1 110 ? 18.597 6.988 -9.522 1.00 89.88 110 ILE A N 1
ATOM 919 C CA . ILE A 1 110 ? 18.822 8.376 -9.953 1.00 89.88 110 ILE A CA 1
ATOM 920 C C . ILE A 1 110 ? 19.985 9.010 -9.178 1.00 89.88 110 ILE A C 1
ATOM 922 O O . ILE A 1 110 ? 20.846 9.651 -9.783 1.00 89.88 110 ILE A O 1
ATOM 926 N N . ARG A 1 111 ? 20.058 8.811 -7.856 1.00 89.25 111 ARG A N 1
ATOM 927 C CA . ARG A 1 111 ? 21.186 9.303 -7.047 1.00 89.25 111 ARG A CA 1
ATOM 928 C C . ARG A 1 111 ? 22.499 8.627 -7.434 1.00 89.25 111 ARG A C 1
ATOM 930 O O . ARG A 1 111 ? 23.508 9.308 -7.592 1.00 89.25 111 ARG A O 1
ATOM 937 N N . GLN A 1 112 ? 22.492 7.311 -7.640 1.00 89.56 112 GLN A N 1
ATOM 938 C CA . GLN A 1 112 ? 23.683 6.546 -8.028 1.00 89.56 112 GLN A CA 1
ATOM 939 C C . GLN A 1 112 ? 24.231 6.980 -9.396 1.00 89.56 112 GLN A C 1
ATOM 941 O O . GLN A 1 112 ? 25.434 7.198 -9.526 1.00 89.56 112 GLN A O 1
ATOM 946 N N . LEU A 1 113 ? 23.361 7.207 -10.386 1.00 87.56 113 LEU A N 1
ATOM 947 C CA . LEU A 1 113 ? 23.744 7.704 -11.716 1.00 87.56 113 LEU A CA 1
ATOM 948 C C . LEU A 1 113 ? 24.339 9.119 -11.697 1.00 87.56 113 LEU A C 1
ATOM 950 O O . LEU A 1 113 ? 25.034 9.504 -12.639 1.00 87.56 113 LEU A O 1
ATOM 954 N N . ASN A 1 114 ? 24.084 9.869 -10.627 1.00 86.44 114 ASN A N 1
ATOM 955 C CA . ASN A 1 114 ? 24.636 11.194 -10.370 1.00 86.44 114 ASN A CA 1
ATOM 956 C C . ASN A 1 114 ? 25.809 11.157 -9.371 1.00 86.44 114 ASN A C 1
ATOM 958 O O . ASN A 1 114 ? 26.057 12.132 -8.666 1.00 86.44 114 ASN A O 1
ATOM 962 N N . GLY A 1 115 ? 26.527 10.030 -9.286 1.00 85.69 115 GLY A N 1
ATOM 963 C CA . GLY A 1 115 ? 27.713 9.890 -8.435 1.00 85.69 115 GLY A CA 1
ATOM 964 C C . GLY A 1 115 ? 27.391 9.694 -6.954 1.00 85.69 115 GLY A C 1
ATOM 965 O O . GLY A 1 115 ? 28.173 10.096 -6.100 1.00 85.69 115 GLY A O 1
ATOM 966 N N . SER A 1 116 ? 26.233 9.103 -6.641 1.00 81.75 116 SER A N 1
ATOM 967 C CA . SER A 1 116 ? 25.729 8.942 -5.269 1.00 81.75 116 SER A CA 1
ATOM 968 C C . SER A 1 116 ? 25.540 10.275 -4.529 1.00 81.75 116 SER A C 1
ATOM 970 O O . SER A 1 116 ? 25.664 10.346 -3.304 1.00 81.75 116 SER A O 1
ATOM 972 N N . ASN A 1 117 ? 25.221 11.340 -5.266 1.00 79.81 117 ASN A N 1
ATOM 973 C CA . ASN A 1 117 ? 24.964 12.648 -4.684 1.00 79.81 117 ASN A CA 1
ATOM 974 C C . ASN A 1 117 ? 23.622 12.653 -3.925 1.00 79.81 117 ASN A C 1
ATOM 976 O O . ASN A 1 117 ? 22.570 12.332 -4.486 1.00 79.81 117 ASN A O 1
ATOM 980 N N . GLY A 1 118 ? 23.659 13.031 -2.644 1.00 75.06 118 GLY A N 1
ATOM 981 C CA . GLY A 1 118 ? 22.472 13.137 -1.792 1.00 75.06 118 GLY A CA 1
ATOM 982 C C . GLY A 1 118 ? 21.564 14.319 -2.144 1.00 75.06 118 GLY A C 1
ATOM 983 O O . GLY A 1 118 ? 20.379 14.280 -1.829 1.00 75.06 118 GLY A O 1
ATOM 984 N N . GLN A 1 119 ? 22.098 15.339 -2.823 1.00 79.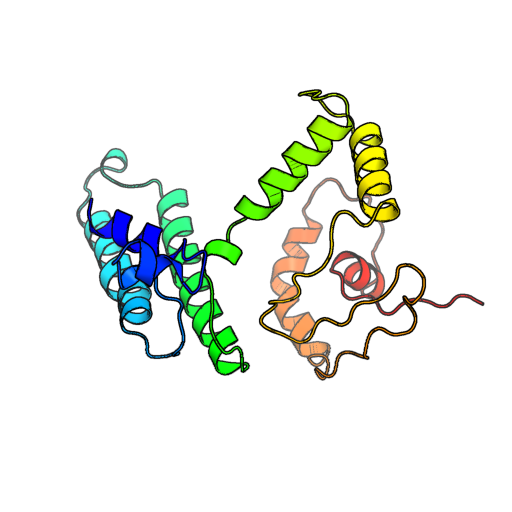88 119 GLN A N 1
ATOM 985 C CA . GLN A 1 119 ? 21.376 16.547 -3.226 1.00 79.88 119 GLN A CA 1
ATOM 986 C C . GLN A 1 119 ? 21.419 16.675 -4.750 1.00 79.88 119 GLN A C 1
ATOM 988 O O . GLN A 1 119 ? 22.328 17.283 -5.312 1.00 79.88 119 GLN A O 1
ATOM 993 N N . THR A 1 120 ? 20.468 16.037 -5.428 1.00 82.88 120 THR A N 1
ATOM 994 C CA . THR A 1 120 ? 20.372 16.059 -6.894 1.00 82.88 120 THR A CA 1
ATOM 995 C C . THR A 1 120 ? 19.545 17.256 -7.352 1.00 82.88 120 THR A C 1
ATOM 997 O O . THR A 1 120 ? 18.426 17.460 -6.890 1.00 82.88 120 THR A O 1
ATOM 1000 N N . ASP A 1 121 ? 20.091 18.057 -8.264 1.00 89.56 121 ASP A N 1
ATOM 1001 C CA . ASP A 1 121 ? 19.359 19.133 -8.921 1.00 89.56 121 ASP A CA 1
ATOM 1002 C C . ASP A 1 121 ? 18.456 18.586 -10.040 1.00 89.56 121 ASP A C 1
ATOM 1004 O O . ASP A 1 121 ? 18.627 17.465 -10.530 1.00 89.56 121 ASP A O 1
ATOM 1008 N N . ALA A 1 122 ? 17.485 19.390 -10.472 1.00 92.06 122 ALA A N 1
ATOM 1009 C CA . ALA A 1 122 ? 16.515 18.968 -11.480 1.00 92.06 122 ALA A CA 1
ATOM 1010 C C . ALA A 1 122 ? 17.166 18.566 -12.820 1.00 92.06 122 ALA A C 1
ATOM 1012 O O . ALA A 1 122 ? 16.676 17.644 -13.477 1.00 92.06 122 ALA A O 1
ATOM 1013 N N . TYR A 1 123 ? 18.278 19.199 -13.221 1.00 91.75 123 TYR A N 1
ATOM 1014 C CA . TYR A 1 123 ? 18.968 18.845 -14.466 1.00 91.75 123 TYR A CA 1
ATOM 1015 C C . TYR A 1 123 ? 19.694 17.504 -14.345 1.00 91.75 123 TYR A C 1
ATOM 1017 O O . TYR A 1 123 ? 19.630 16.691 -15.271 1.00 91.75 123 TYR A O 1
ATOM 1025 N N . ALA A 1 124 ? 20.325 17.229 -13.202 1.00 90.25 124 ALA A N 1
ATOM 1026 C CA . ALA A 1 124 ? 20.922 15.926 -12.922 1.00 90.25 124 ALA A CA 1
ATOM 1027 C C . ALA A 1 124 ? 19.879 14.796 -12.915 1.00 90.25 124 ALA A C 1
ATOM 1029 O O . ALA A 1 124 ? 20.122 13.717 -13.465 1.00 90.25 124 ALA A O 1
ATOM 1030 N N . VAL A 1 125 ? 18.686 15.043 -12.360 1.00 91.25 125 VAL A N 1
ATOM 1031 C CA . VAL A 1 125 ? 17.572 14.081 -12.420 1.00 91.25 125 VAL A CA 1
ATOM 1032 C C . VAL A 1 125 ? 17.134 13.841 -13.867 1.00 91.25 125 VAL A C 1
ATOM 1034 O O . VAL A 1 125 ? 17.015 12.687 -14.279 1.00 91.25 125 VAL A O 1
ATOM 1037 N N . LEU A 1 126 ? 16.958 14.902 -14.665 1.00 92.88 126 LEU A N 1
ATOM 1038 C CA . LEU A 1 126 ? 16.571 14.785 -16.075 1.00 92.88 126 LEU A CA 1
ATOM 1039 C C . LEU A 1 126 ? 17.598 13.972 -16.880 1.00 92.88 126 LEU A C 1
ATOM 1041 O O . LEU A 1 126 ? 17.230 13.056 -17.614 1.00 92.88 126 LEU A O 1
ATOM 1045 N N . SER A 1 127 ? 18.888 14.268 -16.703 1.00 90.62 127 SER A N 1
ATOM 1046 C CA . SER A 1 127 ? 19.983 13.548 -17.362 1.00 90.62 127 SER A CA 1
ATOM 1047 C C . SER A 1 127 ? 19.999 12.065 -16.977 1.00 90.62 127 SER A C 1
ATOM 1049 O O . SER A 1 127 ? 20.147 11.200 -17.841 1.00 90.62 127 SER A O 1
ATOM 1051 N N . ALA A 1 128 ? 19.793 11.744 -15.696 1.00 90.19 128 ALA A N 1
ATOM 1052 C CA . ALA A 1 128 ? 19.717 10.364 -15.223 1.00 90.19 128 ALA A CA 1
ATOM 1053 C C . ALA A 1 128 ? 18.516 9.609 -15.813 1.00 90.19 128 ALA A C 1
ATOM 1055 O O . ALA A 1 128 ? 18.682 8.490 -16.296 1.00 90.19 128 ALA A O 1
ATOM 1056 N N . LEU A 1 129 ? 17.331 10.224 -15.847 1.00 90.62 129 LEU A N 1
ATOM 1057 C CA . LEU A 1 129 ? 16.148 9.629 -16.476 1.00 90.62 129 LEU A CA 1
ATOM 1058 C C . LEU A 1 129 ? 16.363 9.395 -17.973 1.00 90.62 129 LEU A C 1
ATOM 1060 O O . LEU A 1 129 ? 16.049 8.320 -18.480 1.00 90.62 129 LEU A O 1
ATOM 1064 N N . GLN A 1 130 ? 16.967 10.355 -18.676 1.00 89.94 130 GLN A N 1
ATOM 1065 C CA . GLN A 1 130 ? 17.292 10.204 -20.091 1.00 89.94 130 GLN A CA 1
ATOM 1066 C C . GLN A 1 130 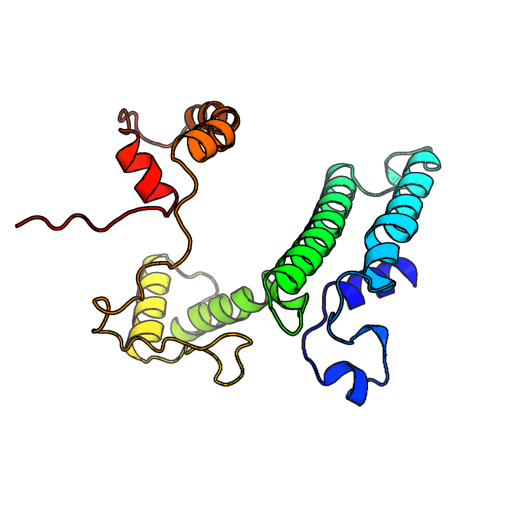? 18.269 9.041 -20.325 1.00 89.94 130 GLN A C 1
ATOM 1068 O O . GLN A 1 130 ? 18.067 8.253 -21.248 1.00 89.94 130 GLN A O 1
ATOM 1073 N N . LYS A 1 131 ? 19.279 8.868 -19.459 1.00 89.06 131 LYS A N 1
ATOM 1074 C CA . LYS A 1 131 ? 20.183 7.705 -19.497 1.00 89.06 131 LYS A CA 1
ATOM 1075 C C . LYS A 1 131 ? 19.425 6.394 -19.291 1.00 89.06 131 LYS A C 1
ATOM 1077 O O . LYS A 1 131 ? 19.628 5.469 -20.070 1.00 89.06 131 LYS A O 1
ATOM 1082 N N . ILE A 1 132 ? 18.544 6.312 -18.292 1.00 88.00 132 ILE A N 1
ATOM 1083 C CA . ILE A 1 132 ? 17.738 5.111 -18.009 1.00 88.00 132 ILE A CA 1
ATOM 1084 C C . ILE A 1 132 ? 16.879 4.724 -19.221 1.00 88.00 132 ILE A C 1
ATOM 1086 O O . ILE A 1 132 ? 16.832 3.553 -19.593 1.00 88.00 132 ILE A O 1
ATOM 1090 N N . LEU A 1 133 ? 16.241 5.708 -19.862 1.00 85.94 133 LEU A N 1
ATOM 1091 C CA . LEU A 1 133 ? 15.385 5.483 -21.027 1.00 85.94 133 LEU A CA 1
ATOM 1092 C C . LEU A 1 133 ? 16.180 5.045 -22.262 1.00 85.94 133 LEU A C 1
ATOM 1094 O O . LEU A 1 133 ? 15.784 4.093 -22.926 1.00 85.94 133 LEU A O 1
ATOM 1098 N N . ILE A 1 134 ? 17.307 5.703 -22.559 1.00 84.50 134 ILE A N 1
ATOM 1099 C CA . ILE A 1 134 ? 18.154 5.362 -23.718 1.00 84.50 134 ILE A CA 1
ATOM 1100 C C . ILE A 1 134 ? 18.779 3.974 -23.556 1.00 84.50 134 ILE A C 1
ATOM 1102 O O . ILE A 1 134 ? 18.890 3.227 -24.522 1.00 84.50 134 ILE A O 1
ATOM 1106 N N . THR A 1 135 ? 19.195 3.627 -22.338 1.00 83.69 135 THR A N 1
ATOM 1107 C CA . THR A 1 135 ? 19.827 2.330 -22.053 1.00 83.69 135 THR A CA 1
ATOM 1108 C C . THR A 1 135 ? 18.824 1.184 -21.935 1.00 83.69 135 THR A C 1
ATOM 1110 O O . THR A 1 135 ? 19.238 0.029 -21.964 1.00 83.69 135 THR A O 1
ATOM 1113 N N . GLY A 1 136 ? 17.524 1.476 -21.806 1.00 77.06 136 GLY A N 1
ATOM 1114 C CA . GLY A 1 136 ? 16.482 0.455 -21.693 1.00 77.06 136 GLY A CA 1
ATOM 1115 C C . GLY A 1 136 ? 16.592 -0.400 -20.426 1.00 77.06 136 GLY A C 1
ATOM 1116 O O . GLY A 1 136 ? 16.099 -1.524 -20.402 1.00 77.06 136 GLY A O 1
ATOM 1117 N N . ILE A 1 137 ? 17.241 0.109 -19.370 1.00 72.62 137 ILE A N 1
ATOM 1118 C CA . ILE A 1 137 ? 17.453 -0.639 -18.116 1.00 72.62 137 ILE A CA 1
ATOM 1119 C C . ILE A 1 137 ? 16.110 -1.017 -17.461 1.00 72.62 137 ILE A C 1
ATOM 1121 O O . ILE A 1 137 ? 16.008 -2.054 -16.807 1.00 72.62 137 ILE A O 1
ATOM 1125 N N . ILE A 1 138 ? 15.062 -0.214 -17.675 1.00 68.38 138 ILE A N 1
ATOM 1126 C CA . ILE A 1 138 ? 13.701 -0.488 -17.204 1.00 68.38 138 ILE A CA 1
ATOM 1127 C C . ILE A 1 138 ? 12.888 -1.119 -18.340 1.00 68.38 138 ILE A C 1
ATOM 1129 O O . ILE A 1 138 ? 12.642 -0.480 -19.360 1.00 68.38 138 ILE A O 1
ATOM 1133 N N . HIS A 1 139 ? 12.432 -2.354 -18.135 1.00 65.69 139 HIS A N 1
ATOM 1134 C CA . HIS A 1 139 ? 11.549 -3.088 -19.043 1.00 65.69 139 HIS A CA 1
ATOM 1135 C C . HIS A 1 139 ? 10.410 -3.753 -18.258 1.00 65.69 139 HIS A C 1
ATOM 1137 O O . HIS A 1 139 ? 10.521 -3.989 -17.053 1.00 65.69 139 HIS A O 1
ATOM 1143 N N . SER A 1 140 ? 9.295 -4.046 -18.932 1.00 65.25 140 SER A N 1
ATOM 1144 C CA . SER A 1 140 ? 8.191 -4.799 -18.331 1.00 65.25 140 SER A CA 1
ATOM 1145 C C . SER A 1 140 ? 8.637 -6.218 -17.970 1.00 65.25 140 SER A C 1
ATOM 1147 O O . SER A 1 140 ? 9.351 -6.859 -18.739 1.00 65.25 140 SER A O 1
ATOM 1149 N N . SER A 1 141 ? 8.194 -6.724 -16.814 1.00 65.12 141 SER A N 1
ATOM 1150 C CA . SER A 1 141 ? 8.474 -8.110 -16.424 1.00 65.12 141 SER A CA 1
ATOM 1151 C C . SER A 1 141 ? 7.845 -9.087 -17.418 1.00 65.12 141 SER A C 1
ATOM 1153 O O . SER A 1 141 ? 6.666 -8.957 -17.749 1.00 65.12 141 SER A O 1
ATOM 1155 N N . ALA A 1 142 ? 8.598 -10.114 -17.817 1.00 65.19 142 ALA A N 1
ATOM 1156 C CA . ALA A 1 142 ? 8.090 -11.214 -18.638 1.00 65.19 142 ALA A CA 1
ATOM 1157 C C . ALA A 1 142 ? 6.973 -12.019 -17.941 1.00 65.19 142 ALA A C 1
ATOM 1159 O O . ALA A 1 142 ? 6.190 -12.688 -18.604 1.00 65.19 142 ALA A O 1
ATOM 1160 N N . SER A 1 143 ? 6.882 -11.942 -16.609 1.00 66.38 143 SER A N 1
ATOM 1161 C CA . SER A 1 143 ? 5.871 -12.617 -15.783 1.00 66.38 143 SER A CA 1
ATOM 1162 C C . SER A 1 143 ? 4.709 -11.706 -15.361 1.00 66.38 143 SER A C 1
ATOM 1164 O O . SER A 1 143 ? 4.102 -11.918 -14.310 1.00 66.38 143 SER A O 1
ATOM 1166 N N . ALA A 1 144 ? 4.422 -10.649 -16.127 1.00 65.31 144 ALA A N 1
ATOM 1167 C CA . ALA A 1 144 ? 3.301 -9.758 -15.837 1.00 65.31 144 ALA A CA 1
ATOM 1168 C C . ALA A 1 144 ? 1.949 -10.498 -15.893 1.00 65.31 144 ALA A C 1
ATOM 1170 O O . ALA A 1 144 ? 1.761 -11.433 -16.665 1.00 65.31 144 ALA A O 1
ATOM 1171 N N . ASN A 1 145 ? 0.991 -10.045 -15.081 1.00 68.75 145 ASN A N 1
ATOM 1172 C CA . ASN A 1 145 ? -0.350 -10.638 -14.967 1.00 68.75 145 ASN A CA 1
ATOM 1173 C C . ASN A 1 145 ? -1.277 -10.304 -16.160 1.00 68.75 145 ASN A C 1
ATOM 1175 O O . ASN A 1 145 ? -2.450 -10.656 -16.154 1.00 68.75 145 ASN A O 1
ATOM 1179 N N . VAL A 1 146 ? -0.768 -9.567 -17.149 1.00 68.31 146 VAL A N 1
ATOM 1180 C CA . VAL A 1 146 ? -1.461 -9.149 -18.374 1.00 68.31 146 VAL A CA 1
ATOM 1181 C C . VAL A 1 146 ? -0.440 -9.189 -19.511 1.00 68.31 146 VAL A C 1
ATOM 1183 O O . VAL A 1 146 ? 0.751 -8.963 -19.274 1.00 68.31 146 VAL A O 1
ATOM 1186 N N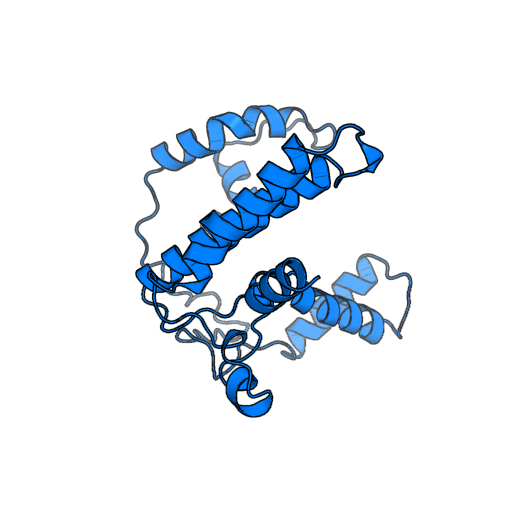 . GLU A 1 147 ? -0.890 -9.466 -20.735 1.00 62.03 147 GLU A N 1
ATOM 1187 C CA . GLU A 1 147 ? -0.038 -9.441 -21.926 1.00 62.03 147 GLU A CA 1
ATOM 1188 C C . GLU A 1 147 ? 0.714 -8.105 -22.047 1.00 62.03 147 GLU A C 1
ATOM 1190 O O . GLU A 1 147 ? 0.127 -7.020 -22.019 1.00 62.03 147 GLU A O 1
ATOM 1195 N N . SER A 1 148 ? 2.042 -8.181 -22.164 1.00 57.53 148 SER A N 1
ATOM 1196 C CA . SER A 1 148 ? 2.884 -7.000 -22.342 1.00 57.53 148 SER A CA 1
ATOM 1197 C C . SER A 1 148 ? 2.916 -6.610 -23.815 1.00 57.53 148 SER A C 1
ATOM 1199 O O . SER A 1 148 ? 3.457 -7.332 -24.654 1.00 57.53 148 SER A O 1
ATOM 1201 N N . VAL A 1 149 ? 2.381 -5.432 -24.134 1.00 55.53 149 VAL A N 1
ATOM 1202 C CA . VAL A 1 149 ? 2.645 -4.779 -25.418 1.00 55.53 149 VAL A CA 1
ATOM 1203 C C . VAL A 1 149 ? 4.026 -4.136 -25.317 1.00 55.53 149 VAL A C 1
ATOM 1205 O O . VAL A 1 149 ? 4.167 -2.998 -24.868 1.00 55.53 149 VAL A O 1
ATOM 1208 N N . VAL A 1 150 ? 5.067 -4.882 -25.688 1.00 53.44 150 VAL A N 1
ATOM 1209 C CA . VAL A 1 150 ? 6.430 -4.345 -25.771 1.00 53.44 150 VAL A CA 1
ATOM 1210 C C . VAL A 1 150 ? 6.499 -3.408 -26.975 1.00 53.44 150 VAL A C 1
ATOM 1212 O O . VAL A 1 150 ? 6.734 -3.829 -28.104 1.00 53.44 150 VAL A O 1
ATOM 1215 N N . GLY A 1 151 ? 6.261 -2.119 -26.743 1.00 52.12 151 GLY A N 1
ATOM 1216 C CA . GLY A 1 151 ? 6.557 -1.077 -27.717 1.00 52.12 151 GLY A CA 1
ATOM 1217 C C . GLY A 1 151 ? 8.048 -0.760 -27.686 1.00 52.12 151 GLY A C 1
ATOM 1218 O O . GLY A 1 151 ? 8.557 -0.284 -26.672 1.00 52.12 151 GLY A O 1
ATOM 1219 N N . SER A 1 152 ? 8.760 -0.999 -28.787 1.00 44.69 152 SER A N 1
ATOM 1220 C CA . SER A 1 152 ? 10.126 -0.490 -28.940 1.00 44.69 152 SER A CA 1
ATOM 1221 C C . SER A 1 152 ? 10.100 1.043 -28.951 1.00 44.69 152 SER A C 1
ATOM 1223 O O . SER A 1 152 ? 9.217 1.642 -29.573 1.00 44.69 152 SER A O 1
ATOM 1225 N N . LEU A 1 153 ? 11.064 1.698 -28.295 1.00 44.91 153 LEU A N 1
ATOM 1226 C CA . LEU A 1 153 ? 11.252 3.153 -28.379 1.00 44.91 153 LEU A CA 1
ATOM 1227 C C . LEU A 1 153 ? 11.445 3.541 -29.858 1.00 44.91 153 LEU A C 1
ATOM 1229 O O . LEU A 1 153 ? 12.484 3.273 -30.452 1.00 44.91 153 LEU A O 1
ATOM 1233 N N . GLY A 1 154 ? 10.392 4.105 -30.462 1.00 46.66 154 GLY A N 1
ATOM 1234 C CA . GLY A 1 154 ? 10.284 4.376 -31.904 1.00 46.66 154 GLY A CA 1
ATOM 1235 C C . GLY A 1 154 ? 8.962 3.915 -32.539 1.00 46.66 154 GLY A C 1
ATOM 1236 O O . GLY A 1 154 ? 8.528 4.496 -33.528 1.00 46.66 154 GLY A O 1
ATOM 1237 N N . GLU A 1 155 ? 8.257 2.955 -31.932 1.00 45.09 155 GLU A N 1
ATOM 1238 C CA . GLU A 1 155 ? 6.959 2.430 -32.396 1.00 45.09 155 GLU A CA 1
ATOM 1239 C C . GLU A 1 155 ? 5.756 3.010 -31.623 1.00 45.09 155 GLU A C 1
ATOM 1241 O O . GLU A 1 155 ? 4.736 2.352 -31.425 1.00 45.09 155 GLU A O 1
ATOM 1246 N N . VAL A 1 156 ? 5.822 4.283 -31.213 1.00 42.66 156 VAL A N 1
ATOM 1247 C CA . VAL A 1 156 ? 4.717 4.990 -30.514 1.00 42.66 156 VAL A CA 1
ATOM 1248 C C . VAL A 1 156 ? 3.414 5.021 -31.347 1.00 42.66 156 VAL A C 1
ATOM 1250 O O . VAL A 1 156 ? 2.346 5.367 -30.850 1.00 42.66 156 VAL A O 1
ATOM 1253 N N . SER A 1 157 ? 3.476 4.625 -32.618 1.00 43.41 157 SER A N 1
ATOM 1254 C CA . SER A 1 157 ? 2.349 4.522 -33.548 1.00 43.41 157 SER A CA 1
ATOM 1255 C C . SER A 1 157 ? 1.470 3.275 -33.358 1.00 43.41 157 SER A C 1
ATOM 1257 O O . SER A 1 157 ? 0.425 3.198 -33.997 1.00 43.41 157 SER A O 1
ATOM 1259 N N . LYS A 1 158 ? 1.868 2.299 -32.527 1.00 43.00 158 LYS A N 1
ATOM 1260 C CA . LYS A 1 158 ? 1.157 1.014 -32.354 1.00 43.00 158 LYS A CA 1
ATOM 1261 C C . LYS A 1 158 ? 0.706 0.743 -30.914 1.00 43.00 158 LYS A C 1
ATOM 1263 O O . LYS A 1 158 ? 0.687 -0.402 -30.474 1.00 43.00 158 LYS A O 1
ATOM 1268 N N . LEU A 1 159 ? 0.323 1.772 -30.158 1.00 42.19 159 LEU A N 1
ATOM 1269 C CA . LEU A 1 159 ? -0.499 1.514 -28.973 1.00 42.19 159 LEU A CA 1
ATOM 1270 C C . LEU A 1 159 ? -1.863 0.993 -29.459 1.00 42.19 159 LEU A C 1
ATOM 1272 O O . LEU A 1 159 ? -2.471 1.657 -30.306 1.00 42.19 159 LEU A O 1
ATOM 1276 N N . PRO A 1 160 ? -2.356 -0.166 -28.980 1.00 41.66 160 PRO A N 1
ATOM 1277 C CA . PRO A 1 160 ? -3.714 -0.585 -29.289 1.00 41.66 160 PRO A CA 1
ATOM 1278 C C . PRO A 1 160 ? -4.657 0.523 -28.823 1.00 41.66 160 PRO A C 1
ATOM 1280 O O . PRO A 1 160 ? -4.548 1.014 -27.696 1.00 41.66 160 PRO A O 1
ATOM 1283 N N . ALA A 1 161 ? -5.548 0.966 -29.712 1.00 47.44 161 ALA A N 1
ATOM 1284 C CA . ALA A 1 161 ? -6.608 1.886 -29.333 1.00 47.44 161 ALA A CA 1
ATOM 1285 C C . ALA A 1 161 ? -7.327 1.276 -28.127 1.00 47.44 161 ALA A C 1
ATOM 1287 O O . ALA A 1 161 ? -7.756 0.126 -28.199 1.00 47.44 161 ALA A O 1
ATOM 1288 N N . ALA A 1 162 ? -7.381 2.014 -27.015 1.00 44.25 162 ALA A N 1
ATOM 1289 C CA . ALA A 1 162 ? -8.013 1.558 -25.786 1.00 44.25 162 ALA A CA 1
ATOM 1290 C C . ALA A 1 162 ? -9.375 0.924 -26.115 1.00 44.25 162 ALA A C 1
ATOM 1292 O O . ALA A 1 162 ? -10.265 1.596 -26.631 1.00 44.25 162 ALA A O 1
ATOM 1293 N N . VAL A 1 163 ? -9.510 -0.379 -25.850 1.00 46.19 163 VAL A N 1
ATOM 1294 C CA . VAL A 1 163 ? -10.736 -1.154 -26.123 1.00 46.19 163 VAL A CA 1
ATOM 1295 C C . VAL A 1 163 ? -11.838 -0.820 -25.109 1.00 46.19 163 VAL A C 1
ATOM 1297 O O . VAL A 1 163 ? -12.980 -1.244 -25.254 1.00 46.19 163 VAL A O 1
ATOM 1300 N N . MET A 1 164 ? -11.544 0.001 -24.099 1.00 46.53 164 MET A N 1
ATOM 1301 C CA . MET A 1 164 ? -12.581 0.519 -23.218 1.00 46.53 164 MET A CA 1
ATOM 1302 C C . MET A 1 164 ? -13.349 1.641 -23.931 1.00 46.53 164 MET A C 1
ATOM 1304 O O . MET A 1 164 ? -12.726 2.636 -24.318 1.00 46.53 164 MET A O 1
ATOM 1308 N N . PRO A 1 165 ? -14.683 1.535 -24.097 1.00 51.34 165 PRO A N 1
ATOM 1309 C CA . PRO A 1 165 ? -15.475 2.685 -24.500 1.00 51.34 165 PRO A CA 1
ATOM 1310 C C . PRO A 1 165 ? -15.237 3.781 -23.462 1.00 51.34 165 PRO A C 1
ATOM 1312 O O . PRO A 1 165 ? -15.430 3.565 -22.265 1.00 51.34 165 PRO A O 1
ATOM 1315 N N . ALA A 1 166 ? -14.743 4.935 -23.916 1.00 49.56 166 ALA A N 1
ATOM 1316 C CA . ALA A 1 166 ? -14.537 6.082 -23.047 1.00 49.56 166 ALA A CA 1
ATOM 1317 C C . ALA A 1 166 ? -15.839 6.351 -22.269 1.00 49.56 166 ALA A C 1
ATOM 1319 O O . ALA A 1 166 ? -16.911 6.339 -22.889 1.00 49.56 166 ALA A O 1
ATOM 1320 N N . PRO A 1 167 ? -15.783 6.576 -20.943 1.00 54.56 167 PRO A N 1
ATOM 1321 C CA . PRO A 1 167 ? -16.971 6.969 -20.205 1.00 54.56 167 PRO A CA 1
ATOM 1322 C C . PRO A 1 167 ? -17.554 8.227 -20.869 1.00 54.56 167 PRO A C 1
ATOM 1324 O O . PRO A 1 167 ? -16.783 9.109 -21.267 1.00 54.56 167 PRO A O 1
ATOM 1327 N N . PRO A 1 168 ? -18.885 8.307 -21.049 1.00 65.69 168 PRO A N 1
ATOM 1328 C CA . PRO A 1 168 ? -19.513 9.448 -21.699 1.00 65.69 168 PRO A CA 1
ATOM 1329 C C . PRO A 1 168 ? -19.059 10.736 -21.010 1.00 65.69 168 PRO A C 1
ATOM 1331 O O . PRO A 1 168 ? -19.003 10.801 -19.784 1.00 65.69 168 PRO A O 1
ATOM 1334 N N . GLU A 1 169 ? -18.708 11.747 -21.805 1.00 56.34 169 GLU A N 1
ATOM 1335 C CA . GLU A 1 169 ? -18.096 13.014 -21.367 1.00 56.34 169 GLU A CA 1
ATOM 1336 C C . GLU A 1 169 ? -18.856 13.680 -20.199 1.00 56.34 169 GLU A C 1
ATOM 1338 O O . GLU A 1 169 ? -18.272 14.351 -19.348 1.00 56.34 169 GLU A O 1
ATOM 1343 N N . GLU A 1 170 ? -20.159 13.419 -20.122 1.00 62.62 170 GLU A N 1
ATOM 1344 C CA . GLU A 1 170 ? -21.071 13.850 -19.068 1.00 62.62 170 GLU A CA 1
ATOM 1345 C C . GLU A 1 170 ? -20.760 13.245 -17.687 1.00 62.62 170 GLU A C 1
ATOM 1347 O O . GLU A 1 170 ? -20.818 13.950 -16.679 1.00 62.62 170 GLU A O 1
ATOM 1352 N N . ALA A 1 171 ? -20.355 11.973 -17.624 1.00 61.16 171 ALA A N 1
ATOM 1353 C CA . ALA A 1 171 ? -19.984 11.300 -16.378 1.00 61.16 171 ALA A CA 1
ATOM 1354 C C . ALA A 1 171 ? -18.681 11.873 -15.803 1.00 61.16 171 ALA A C 1
ATOM 1356 O O . ALA A 1 171 ? -18.560 12.076 -14.596 1.00 61.16 171 ALA A O 1
ATOM 1357 N N . LEU A 1 172 ? -17.726 12.209 -16.676 1.00 56.84 172 LEU A N 1
ATOM 1358 C CA . LEU A 1 172 ? -16.460 12.827 -16.281 1.00 56.84 172 LEU A CA 1
ATOM 1359 C C . LEU A 1 172 ? -16.677 14.253 -15.747 1.00 56.84 172 LEU A C 1
ATOM 1361 O O . LEU A 1 172 ? -16.067 14.649 -14.755 1.00 56.84 172 LEU A O 1
ATOM 1365 N N . LYS A 1 173 ? -17.590 15.013 -16.370 1.00 62.44 173 LYS A N 1
ATOM 1366 C CA . LYS A 1 173 ? -18.001 16.349 -15.908 1.00 62.44 173 LYS A CA 1
ATOM 1367 C C . LYS A 1 173 ? -18.655 16.296 -14.531 1.00 62.44 173 LYS A C 1
ATOM 1369 O O . LYS A 1 173 ? -18.315 17.112 -13.680 1.00 62.44 173 LYS A O 1
ATOM 1374 N N . GLN A 1 174 ? -19.539 15.328 -14.291 1.00 68.81 174 GLN A N 1
ATOM 1375 C CA . GLN A 1 174 ? -20.162 15.135 -12.979 1.00 68.81 174 GLN A CA 1
ATOM 1376 C C . GLN A 1 174 ? -19.129 14.775 -11.906 1.00 68.81 174 GLN A C 1
ATOM 1378 O O . GLN A 1 174 ? -19.143 15.383 -10.837 1.00 68.81 174 GLN A O 1
ATOM 1383 N N . LEU A 1 175 ? -18.190 13.875 -12.217 1.00 62.00 175 LEU A N 1
ATOM 1384 C CA . LEU A 1 175 ? -17.143 13.434 -11.290 1.00 62.00 175 LEU A CA 1
ATOM 1385 C C . LEU A 1 175 ? -16.152 14.553 -10.920 1.00 62.00 175 LEU A C 1
ATOM 1387 O O . LEU A 1 175 ? -15.706 14.642 -9.780 1.00 62.00 175 LEU A O 1
ATOM 1391 N N . LEU A 1 176 ? -15.804 15.414 -11.882 1.00 62.00 176 LEU A N 1
ATOM 1392 C CA . LEU A 1 176 ? -14.815 16.484 -11.699 1.00 62.00 176 LEU A CA 1
ATOM 1393 C C . LEU A 1 176 ? -15.425 17.798 -11.190 1.00 62.00 176 LEU A C 1
ATOM 1395 O O . LEU A 1 176 ? -14.702 18.630 -10.639 1.00 62.00 176 LEU A O 1
ATOM 1399 N N . SER A 1 177 ? -16.743 17.984 -11.331 1.00 70.12 177 SER A N 1
ATOM 1400 C CA . SER A 1 177 ? -17.460 19.189 -10.890 1.00 70.12 177 SER A CA 1
ATOM 1401 C C . SER A 1 177 ? -17.175 19.641 -9.445 1.00 70.12 177 SER A C 1
ATOM 1403 O O . SER A 1 177 ? -16.987 20.847 -9.259 1.00 70.12 177 SER A O 1
ATOM 1405 N N . PRO A 1 178 ? -17.039 18.758 -8.430 1.00 70.19 178 PRO A N 1
ATOM 1406 C CA . PRO A 1 178 ? -16.790 19.192 -7.055 1.00 70.19 178 PRO A CA 1
ATOM 1407 C C . PRO A 1 178 ? -15.336 19.640 -6.845 1.00 70.19 178 PRO A C 1
ATOM 1409 O O . PRO A 1 178 ? -15.050 20.469 -5.984 1.00 70.19 178 PRO A O 1
ATOM 1412 N N . HIS A 1 179 ? -14.406 19.110 -7.643 1.00 57.41 179 HIS A N 1
ATOM 1413 C CA . HIS A 1 179 ? -12.966 19.316 -7.483 1.00 57.41 179 HIS A CA 1
ATOM 1414 C C . HIS A 1 179 ? -12.433 20.498 -8.306 1.00 57.41 179 HIS A C 1
ATOM 1416 O O . HIS A 1 179 ? -11.403 21.075 -7.959 1.00 57.41 179 HIS A O 1
ATOM 1422 N N . LEU A 1 180 ? -13.149 20.925 -9.353 1.00 61.62 180 LEU A N 1
ATOM 1423 C CA . LEU A 1 180 ? -12.766 22.077 -10.181 1.00 61.62 180 LEU A CA 1
ATOM 1424 C C . LEU A 1 180 ? -12.726 23.398 -9.396 1.00 61.62 180 LEU A C 1
ATOM 1426 O O . LEU A 1 180 ? -11.849 24.228 -9.637 1.00 61.62 180 LEU A O 1
ATOM 1430 N N . ALA A 1 181 ? -13.628 23.584 -8.429 1.00 60.22 181 ALA A N 1
ATOM 1431 C CA . ALA A 1 181 ? -13.637 24.772 -7.574 1.00 60.22 181 ALA A CA 1
ATOM 1432 C C . ALA A 1 181 ? -12.417 24.830 -6.636 1.00 60.22 181 ALA A C 1
ATOM 1434 O O . ALA A 1 181 ? -11.904 25.917 -6.373 1.00 60.22 181 ALA A O 1
ATOM 1435 N N . ALA A 1 182 ? -11.930 23.671 -6.178 1.00 57.03 182 ALA A N 1
ATOM 1436 C CA . ALA A 1 182 ? -10.732 23.560 -5.349 1.00 57.03 182 ALA A CA 1
ATOM 1437 C C . ALA A 1 182 ? -9.450 23.803 -6.165 1.00 57.03 182 ALA A C 1
ATOM 1439 O O . ALA A 1 182 ? -8.563 24.526 -5.720 1.00 57.03 182 ALA A O 1
ATOM 1440 N N . LEU A 1 183 ? -9.389 23.287 -7.399 1.00 50.03 183 LEU A N 1
ATOM 1441 C CA . LEU A 1 183 ? -8.264 23.508 -8.318 1.00 50.03 183 LEU A CA 1
ATOM 1442 C C . LEU A 1 183 ? -8.120 24.982 -8.735 1.00 50.03 183 LEU A C 1
ATOM 1444 O O . LEU A 1 183 ? -7.007 25.460 -8.941 1.00 50.03 183 LEU A O 1
ATOM 1448 N N . ALA A 1 184 ? -9.231 25.723 -8.817 1.00 54.91 184 ALA A N 1
ATOM 1449 C CA . ALA A 1 184 ? -9.230 27.152 -9.137 1.00 54.91 184 ALA A CA 1
ATOM 1450 C C . ALA A 1 184 ? -8.696 28.051 -8.003 1.00 54.91 184 ALA A C 1
ATOM 1452 O O . ALA A 1 184 ? -8.367 29.211 -8.253 1.00 54.91 184 ALA A O 1
ATOM 1453 N N . GLN A 1 185 ? -8.616 27.543 -6.768 1.00 53.31 185 GLN A N 1
ATOM 1454 C CA . GLN A 1 185 ? -8.176 28.304 -5.592 1.00 53.31 185 GLN A CA 1
ATOM 1455 C C . GLN A 1 185 ? -6.686 28.122 -5.271 1.00 53.31 185 GLN A C 1
ATOM 1457 O O . GLN A 1 185 ? -6.170 28.827 -4.408 1.00 53.31 185 GLN A O 1
ATOM 1462 N N . CYS A 1 186 ? -5.973 27.231 -5.971 1.00 40.34 186 CYS A N 1
ATOM 1463 C CA . CYS A 1 186 ? -4.534 27.043 -5.794 1.00 40.34 186 CYS A CA 1
ATOM 1464 C C . CYS A 1 186 ? -3.755 28.291 -6.271 1.00 40.34 186 CYS A C 1
ATOM 1466 O O . CYS A 1 186 ? -3.719 28.573 -7.475 1.00 40.34 186 CYS A O 1
ATOM 1468 N N . PRO A 1 187 ? -3.090 29.043 -5.372 1.00 41.34 187 PRO A N 1
ATOM 1469 C CA . PRO A 1 187 ? -2.334 30.222 -5.759 1.00 41.34 187 PRO A CA 1
ATOM 1470 C C . PRO A 1 187 ? -0.974 29.770 -6.301 1.00 41.34 187 PRO A C 1
ATOM 1472 O O . PRO A 1 187 ? -0.083 29.395 -5.546 1.00 41.34 187 PRO A O 1
ATOM 1475 N N . GLY A 1 188 ? -0.823 29.768 -7.627 1.00 46.41 188 GLY A N 1
ATOM 1476 C CA . GLY A 1 188 ? 0.452 29.436 -8.276 1.00 46.41 188 GLY A CA 1
ATOM 1477 C C . GLY A 1 188 ? 0.373 29.155 -9.776 1.00 46.41 188 GLY A C 1
ATOM 1478 O O . GLY A 1 188 ? 1.356 29.364 -10.482 1.00 46.41 188 GLY A O 1
ATOM 1479 N N . MET A 1 189 ? -0.789 28.759 -10.305 1.00 40.84 189 MET A N 1
ATOM 1480 C CA . MET A 1 189 ? -0.972 28.694 -11.757 1.00 40.84 189 MET A CA 1
ATOM 1481 C C . MET A 1 189 ? -1.404 30.058 -12.289 1.00 40.84 189 MET A C 1
ATOM 1483 O O . MET A 1 189 ? -2.474 30.569 -11.959 1.00 40.84 189 MET A O 1
ATOM 1487 N N . LEU A 1 190 ? -0.538 30.655 -13.113 1.00 37.81 190 LEU A N 1
ATOM 1488 C CA . LEU A 1 190 ? -0.817 31.842 -13.916 1.00 37.81 190 LEU A CA 1
ATOM 1489 C C . LEU A 1 190 ? -2.256 31.828 -14.450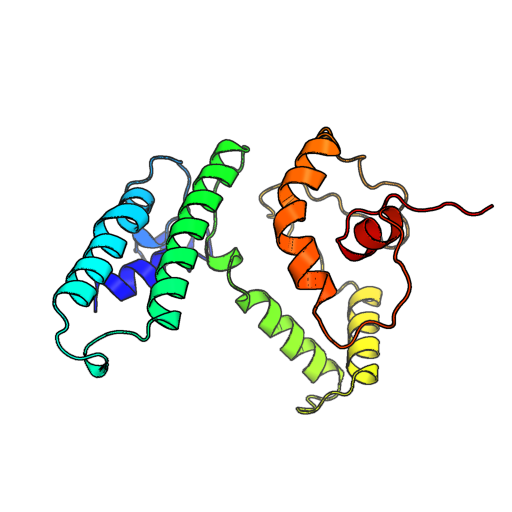 1.00 37.81 190 LEU A C 1
ATOM 1491 O O . LEU A 1 190 ? -2.677 30.862 -15.085 1.00 37.81 190 LEU A O 1
ATOM 1495 N N . ARG A 1 191 ? -2.971 32.942 -14.232 1.00 38.88 191 ARG A N 1
ATOM 1496 C CA . ARG A 1 191 ? -4.278 33.260 -14.826 1.00 38.88 191 ARG A CA 1
ATOM 1497 C C . ARG A 1 191 ? -4.206 33.182 -16.359 1.00 38.88 191 ARG A C 1
ATOM 1499 O O . ARG A 1 191 ? -4.088 34.195 -17.041 1.00 38.88 191 ARG A O 1
ATOM 1506 N N . ARG A 1 192 ? -4.332 31.985 -16.917 1.00 40.44 192 ARG A N 1
ATOM 1507 C CA . ARG A 1 192 ? -4.868 31.758 -18.257 1.00 40.44 192 ARG A CA 1
ATOM 1508 C C . ARG A 1 192 ? -6.169 30.998 -18.068 1.00 40.44 192 ARG A C 1
ATOM 1510 O O . ARG A 1 192 ? -6.223 30.032 -17.316 1.00 40.44 192 ARG A O 1
ATOM 1517 N N . ARG A 1 193 ? -7.243 31.482 -18.696 1.00 38.12 193 ARG A N 1
ATOM 1518 C CA . ARG A 1 193 ? -8.492 30.722 -18.794 1.00 38.12 193 ARG A CA 1
ATOM 1519 C C . ARG A 1 193 ? -8.174 29.470 -19.604 1.00 38.12 193 ARG A C 1
ATOM 1521 O O . ARG A 1 193 ? -8.137 29.548 -20.826 1.00 38.12 193 ARG A O 1
ATOM 1528 N N . PHE A 1 194 ? -7.890 28.369 -18.920 1.00 40.91 194 PHE A N 1
ATOM 1529 C CA . PHE A 1 194 ? -7.676 27.093 -19.578 1.00 40.91 194 PHE A CA 1
ATOM 1530 C C . PHE A 1 194 ? -8.994 26.644 -20.199 1.00 40.91 194 PHE A C 1
ATOM 1532 O O . PHE A 1 194 ? -10.030 26.577 -19.531 1.00 40.91 194 PHE A O 1
ATOM 1539 N N . SER A 1 195 ? -8.961 26.384 -21.502 1.00 46.06 195 SER A N 1
ATOM 1540 C CA . SER A 1 195 ? -10.071 25.729 -22.189 1.00 46.06 195 SER A CA 1
ATOM 1541 C C . SER A 1 195 ? -10.225 24.314 -21.628 1.00 46.06 195 SER A C 1
ATOM 1543 O O . SER A 1 195 ? -9.235 23.681 -21.267 1.00 46.06 195 SER A O 1
ATOM 1545 N N . PHE A 1 196 ? -11.449 23.780 -21.578 1.00 43.56 196 PHE A N 1
ATOM 1546 C CA . PHE A 1 196 ? -11.738 22.434 -21.050 1.00 43.56 196 PHE A CA 1
ATOM 1547 C C . PHE A 1 196 ? -10.853 21.344 -21.696 1.00 43.56 196 PHE A C 1
ATOM 1549 O O . PHE A 1 196 ? -10.480 20.366 -21.056 1.00 43.56 196 PHE A O 1
ATOM 1556 N N . ARG A 1 197 ? -10.426 21.565 -22.949 1.00 39.66 197 ARG A N 1
ATOM 1557 C CA . ARG A 1 197 ? -9.482 20.706 -23.682 1.00 39.66 197 ARG A CA 1
ATOM 1558 C C . ARG A 1 197 ? -8.048 20.724 -23.135 1.00 39.66 197 ARG A C 1
ATOM 1560 O O . ARG A 1 197 ? -7.358 19.719 -23.239 1.00 39.66 197 ARG A O 1
ATOM 1567 N N . GLU A 1 198 ? -7.597 21.832 -22.558 1.00 40.41 198 GLU A N 1
ATOM 1568 C CA . GLU A 1 198 ? -6.250 21.960 -21.985 1.00 40.41 198 GLU A CA 1
ATOM 1569 C C . GLU A 1 198 ? -6.170 21.307 -20.598 1.00 40.41 198 GLU A C 1
ATOM 1571 O O . GLU A 1 198 ? -5.181 20.648 -20.284 1.00 40.41 198 GLU A O 1
ATOM 1576 N N . LEU A 1 199 ? -7.253 21.385 -19.815 1.00 45.09 199 LEU A N 1
ATOM 1577 C CA . LEU A 1 199 ? -7.392 20.672 -18.539 1.00 45.09 199 LEU A CA 1
ATOM 1578 C C . LEU A 1 199 ? -7.364 19.144 -18.714 1.00 45.09 199 LEU A C 1
ATOM 1580 O O . LEU A 1 199 ? -6.758 18.447 -17.904 1.00 45.09 199 LEU A O 1
ATOM 1584 N N . LEU A 1 200 ? -7.941 18.628 -19.804 1.00 39.94 200 LEU A N 1
ATOM 1585 C CA . LEU A 1 200 ? -7.894 17.206 -20.174 1.00 39.94 200 LEU A CA 1
ATOM 1586 C C . LEU A 1 200 ? -6.464 16.712 -20.475 1.00 39.94 200 LEU A C 1
ATOM 1588 O O . LEU A 1 200 ? -6.098 15.616 -20.052 1.00 39.94 200 LEU A O 1
ATOM 1592 N N . CYS A 1 201 ? -5.623 17.533 -21.116 1.00 35.72 201 CYS A N 1
ATOM 1593 C CA . CYS A 1 201 ? -4.202 17.216 -21.320 1.00 35.72 201 CYS A CA 1
ATOM 1594 C C . CYS A 1 201 ? -3.411 17.192 -20.003 1.00 35.72 201 CYS A C 1
ATOM 1596 O O . CYS A 1 201 ? -2.581 16.306 -19.811 1.00 35.72 201 CYS A O 1
ATOM 1598 N N . CYS A 1 202 ? -3.678 18.125 -19.083 1.00 37.16 202 CYS A N 1
ATOM 1599 C CA . CYS A 1 202 ? -3.027 18.153 -17.769 1.00 37.16 202 CYS A CA 1
ATOM 1600 C C . CYS A 1 202 ? -3.473 16.997 -16.855 1.00 37.16 202 CYS A C 1
ATOM 1602 O O . CYS A 1 202 ? -2.688 16.549 -16.026 1.00 37.16 202 CYS A O 1
ATOM 1604 N N . ALA A 1 203 ? -4.695 16.484 -17.035 1.00 38.44 203 ALA A N 1
ATOM 1605 C CA . ALA A 1 203 ? -5.234 15.321 -16.325 1.00 38.44 203 ALA A CA 1
ATOM 1606 C C . ALA A 1 203 ? -4.880 13.964 -16.979 1.00 38.44 203 ALA A C 1
ATOM 1608 O O . ALA A 1 203 ? -5.414 12.933 -16.579 1.00 38.44 203 ALA A O 1
ATOM 1609 N N . GLY A 1 204 ? -4.000 13.945 -17.990 1.00 34.09 204 GLY A N 1
ATOM 1610 C CA . GLY A 1 204 ? -3.524 12.711 -18.630 1.00 34.09 204 GLY A CA 1
ATOM 1611 C C . GLY A 1 204 ? -4.477 12.088 -19.660 1.00 34.09 204 GLY A C 1
ATOM 1612 O O . GLY A 1 204 ? -4.182 11.022 -20.192 1.00 34.09 204 GLY A O 1
ATOM 1613 N N . PHE A 1 205 ? -5.578 12.757 -20.008 1.00 39.16 205 PHE A N 1
ATOM 1614 C CA . PHE A 1 205 ? -6.532 12.316 -21.030 1.00 39.16 205 PHE A CA 1
ATOM 1615 C C . PHE A 1 205 ? -6.429 13.208 -22.276 1.00 39.16 205 PHE A C 1
ATOM 1617 O O . PHE A 1 205 ? -7.309 14.011 -22.576 1.00 39.16 205 PHE A O 1
ATOM 1624 N N . GLY A 1 206 ? -5.331 13.078 -23.024 1.00 31.38 206 GLY A N 1
ATOM 1625 C CA . GLY A 1 206 ? -5.106 13.816 -24.270 1.00 31.38 206 GLY A CA 1
ATOM 1626 C C . GLY A 1 206 ? -4.917 12.898 -25.478 1.00 31.38 206 GLY A C 1
ATOM 1627 O O . GLY A 1 206 ? -3.892 12.230 -25.596 1.00 31.38 206 GLY A O 1
ATOM 1628 N N . ARG A 1 207 ? -5.868 12.920 -26.427 1.00 32.31 207 ARG A N 1
ATOM 1629 C CA . ARG A 1 207 ? -5.614 12.517 -27.824 1.00 32.31 207 ARG A CA 1
ATOM 1630 C C . ARG A 1 207 ? -4.564 13.462 -28.416 1.00 32.31 207 ARG A C 1
ATOM 1632 O O . ARG A 1 207 ? -4.693 14.679 -28.309 1.00 32.31 207 ARG A O 1
ATOM 1639 N N . ARG A 1 208 ? -3.550 12.894 -29.069 1.00 28.91 208 ARG A N 1
ATOM 1640 C CA . ARG A 1 208 ? -2.462 13.619 -29.741 1.00 28.91 208 ARG A CA 1
ATOM 1641 C C . ARG A 1 208 ? -3.027 14.574 -30.806 1.00 28.91 208 ARG A C 1
ATOM 1643 O O . ARG A 1 208 ? -3.700 14.129 -31.733 1.00 28.91 208 ARG A O 1
ATOM 1650 N N . MET A 1 209 ? -2.738 15.871 -30.680 1.00 26.73 209 MET A N 1
ATOM 1651 C CA . MET A 1 209 ? -2.862 16.842 -31.774 1.00 26.73 209 MET A CA 1
ATOM 1652 C C . MET A 1 209 ? -1.815 16.494 -32.839 1.00 26.73 209 MET A C 1
ATOM 1654 O O . MET A 1 209 ? -0.621 16.483 -32.547 1.00 26.73 209 MET A O 1
ATOM 1658 N N . VAL A 1 210 ? -2.261 16.213 -34.061 1.00 27.88 210 VAL A N 1
ATOM 1659 C CA . VAL A 1 210 ? -1.415 16.252 -35.258 1.00 27.88 210 VAL A CA 1
ATOM 1660 C C . VAL A 1 210 ? -1.606 17.641 -35.856 1.00 27.88 210 VAL A C 1
ATOM 1662 O O . VAL A 1 210 ? -2.691 17.955 -36.341 1.00 27.88 210 VAL A O 1
ATOM 1665 N N . LEU A 1 211 ? -0.584 18.486 -35.751 1.00 26.42 211 LEU A N 1
ATOM 1666 C CA . LEU A 1 211 ? -0.460 19.701 -36.553 1.00 26.42 211 LEU A CA 1
ATOM 1667 C C . LEU A 1 211 ? 0.293 19.307 -37.829 1.00 26.42 211 LEU A C 1
ATOM 1669 O O . LEU A 1 211 ? 1.384 18.742 -37.733 1.00 26.42 211 LEU A O 1
ATOM 1673 N N . GLN A 1 212 ? -0.346 19.527 -38.982 1.00 30.81 212 GLN A N 1
ATOM 1674 C CA . GLN A 1 212 ? 0.302 19.541 -40.298 1.00 30.81 212 GLN A CA 1
ATOM 1675 C C . GLN A 1 212 ? 1.153 20.800 -40.452 1.00 30.81 212 GLN A C 1
ATOM 1677 O O . GLN A 1 212 ? 0.746 21.845 -39.892 1.00 30.81 212 GLN A O 1
#

Secondary structure (DSSP, 8-state):
-HHHHHHHHHH----SSHHHHTT-GGGSPB--TT-HHHHHIIIIIHHHHHHHHHH-SSTTSS--HHHHHHHHHHHHHHHHHHHHHHHTT-S-B-GGGGSGGGHHHHHHHHHHHTTS-SS--HHHHHHHHHHHHHHT-----TT-SS------TT-GGGPPP--SPPPPHHHHHHHHHHHHHHHTT-TTS------HHHHHHHTT--PPP---

Radius of gyration: 22.29 Å; chains: 1; bounding box: 49×55×67 Å

Sequence (212 aa):
MELVYKWFVLHNIRSTTLHWTSRDPMRMPFYSTDDERLSWLETEFLDYFKAWRDAASDKLEFLTEETYEALRVTTMSTVLCIRHLLSSGFHFVLTAKFASDEVEPLFSTIRQLNGSNGQTDAYAVLSALQKILITGIIHSSASANVESVVGSLGEVSKLPAAVMPAPPEEALKQLLSPHLAALAQCPGMLRRRFSFRELLCCAGFGRRMVLQ

Foldseek 3Di:
DVLVVLVVLLLALDDCCVCVVVVNPSSHWAQDLPDVSLVCLLPVSLVVLVVQVVPDPDCVSHDHPVVNVCSNCLSVVLSVVQNVCNVVPQRTDGNNVVDCVVCVVVVQQLCVQVVVDPDDDPVSSVVSVVVCVVVVVDDDDPPDSDDDPPDDPVVPVDDPDPPDDPDPPVVVCVVCVVVVVVVVPDPDDPPDPDDPQNVCVVVVNDDDDDDD

pLDDT: mean 76.02, std 21.31, range [26.42, 96.62]

Organism: Haemaphysalis longicornis (NCBI:txid44386)